Protein AF-A0A6I4UU91-F1 (afdb_monomer_lite)

pLDDT: mean 90.1, std 7.2, range [48.19, 97.44]

Foldseek 3Di:
DVVCCVVVQQWWQDWDFDPPVHTAIETETQPPFVVVVVVPDPDPSYHTDHAFGGNNRVVVVCVVVVVVVVVDQFWQDWDADRHLRAIETETFAAPVVSVVVCVVVVPDDDPSYDYHYDDDQDPQAPDPVCCVQAQAQAEDNTADHDAAQDKDKFAWAQDSRFIFTDDPDPPDGGAGEYEYRQWHWYADPVGFIWIDGPPNLLIDTHGAMKMAGDQDDDDCPGPSNVSNCVRPHDGHYGYRYRIHHLQSVQQDDLVLLVVVCVVVVHDSVVSNCQQVVQLVVVVVVVDGHNRSNCVRRPPVD

Radius of gyration: 25.87 Å; chains: 1; bounding box: 57×54×70 Å

Structure (mmCIF, N/CA/C/O backbone):
data_AF-A0A6I4UU91-F1
#
_entry.id   AF-A0A6I4UU91-F1
#
loop_
_atom_site.group_PDB
_atom_site.id
_atom_site.type_symbol
_atom_site.label_atom_id
_atom_site.label_alt_id
_atom_site.label_comp_id
_atom_site.label_asym_id
_atom_site.label_entity_id
_atom_site.label_seq_id
_atom_site.pdbx_PDB_ins_code
_atom_site.Cartn_x
_atom_site.Cartn_y
_atom_site.Cartn_z
_atom_site.occupancy
_atom_site.B_iso_or_equiv
_atom_site.auth_seq_id
_atom_site.auth_comp_id
_atom_site.auth_asym_id
_atom_site.auth_atom_id
_atom_site.pdbx_PDB_model_num
ATOM 1 N N . MET A 1 1 ? 22.306 -14.766 -21.265 1.00 60.38 1 MET A N 1
ATOM 2 C CA . MET A 1 1 ? 22.096 -13.366 -20.822 1.00 60.38 1 MET A CA 1
ATOM 3 C C . MET A 1 1 ? 23.319 -12.733 -20.170 1.00 60.38 1 MET A C 1
ATOM 5 O O . MET A 1 1 ? 23.691 -11.653 -20.602 1.00 60.38 1 MET A O 1
ATOM 9 N N . GLN A 1 2 ? 23.980 -13.376 -19.196 1.00 70.31 2 GLN A N 1
ATOM 10 C CA . GLN A 1 2 ? 25.160 -12.793 -18.524 1.00 70.31 2 GLN A CA 1
ATOM 11 C C . GLN A 1 2 ? 26.289 -12.373 -19.488 1.00 70.31 2 GLN A C 1
ATOM 13 O O . GLN A 1 2 ? 26.948 -11.372 -19.245 1.00 70.31 2 GLN A O 1
ATOM 18 N N . VAL A 1 3 ? 26.466 -13.078 -20.613 1.00 84.50 3 VAL A N 1
ATOM 19 C CA . VAL A 1 3 ? 27.509 -12.764 -21.608 1.00 84.50 3 VAL A CA 1
ATOM 20 C C . VAL A 1 3 ? 27.279 -11.425 -22.321 1.00 84.50 3 VAL A C 1
ATOM 22 O O . VAL A 1 3 ? 28.223 -10.649 -22.417 1.00 84.50 3 VAL A O 1
ATOM 25 N N . LEU A 1 4 ? 26.056 -11.134 -22.789 1.00 86.94 4 LEU A N 1
ATOM 26 C CA . LEU A 1 4 ? 25.738 -9.851 -23.440 1.00 86.94 4 LEU A CA 1
ATOM 27 C C . LEU A 1 4 ? 25.871 -8.699 -22.444 1.00 86.94 4 LEU A C 1
ATOM 29 O O . LEU A 1 4 ? 26.562 -7.727 -22.712 1.00 86.94 4 LEU A O 1
ATOM 33 N N . ALA A 1 5 ? 25.298 -8.866 -21.252 1.00 82.12 5 ALA A N 1
ATOM 34 C CA . ALA A 1 5 ? 25.377 -7.863 -20.199 1.00 82.12 5 ALA A CA 1
ATOM 35 C C . ALA A 1 5 ? 26.811 -7.537 -19.753 1.00 82.12 5 ALA A C 1
ATOM 37 O O . ALA A 1 5 ? 27.073 -6.405 -19.367 1.00 82.12 5 ALA A O 1
ATOM 38 N N . ALA A 1 6 ? 27.720 -8.515 -19.776 1.00 86.19 6 ALA A N 1
ATOM 39 C CA . ALA A 1 6 ? 29.110 -8.307 -19.386 1.00 86.19 6 ALA A CA 1
ATOM 40 C C . ALA A 1 6 ? 29.976 -7.754 -20.528 1.00 86.19 6 ALA A C 1
ATOM 42 O O . ALA A 1 6 ? 30.848 -6.928 -20.283 1.00 86.19 6 ALA A O 1
ATOM 43 N N . ARG A 1 7 ? 29.777 -8.226 -21.766 1.00 92.62 7 ARG A N 1
ATOM 44 C CA . ARG A 1 7 ? 30.637 -7.868 -22.910 1.00 92.62 7 ARG A CA 1
ATOM 45 C C . ARG A 1 7 ? 30.191 -6.614 -23.651 1.00 92.62 7 ARG A C 1
ATOM 47 O O . ARG A 1 7 ? 31.016 -5.985 -24.295 1.00 92.62 7 ARG A O 1
ATOM 54 N N . GLU A 1 8 ? 28.918 -6.261 -23.542 1.00 94.31 8 GLU A N 1
ATOM 55 C CA . GLU A 1 8 ? 28.306 -5.121 -24.220 1.00 94.31 8 GLU A CA 1
ATOM 56 C C . GLU A 1 8 ? 27.681 -4.164 -23.194 1.00 94.31 8 GLU A C 1
ATOM 58 O O . GLU A 1 8 ? 26.645 -3.591 -23.469 1.00 94.31 8 GLU A O 1
ATOM 63 N N . ALA A 1 9 ? 28.231 -4.002 -21.984 1.00 88.81 9 ALA A N 1
ATOM 64 C CA . ALA A 1 9 ? 27.564 -3.259 -20.897 1.00 88.81 9 ALA A CA 1
ATOM 65 C C . ALA A 1 9 ? 27.115 -1.827 -21.275 1.00 88.81 9 ALA A C 1
ATOM 67 O O . ALA A 1 9 ? 26.058 -1.374 -20.836 1.00 88.81 9 ALA A O 1
ATOM 68 N N . GLU A 1 10 ? 27.891 -1.157 -22.131 1.00 94.12 10 GLU A N 1
ATOM 69 C CA . GLU A 1 10 ? 27.626 0.197 -22.639 1.00 94.12 10 GLU A CA 1
ATOM 70 C C . GLU A 1 10 ? 26.637 0.239 -23.816 1.00 94.12 10 GLU A C 1
ATOM 72 O O . GLU A 1 10 ? 26.154 1.310 -24.176 1.00 94.12 10 GLU A O 1
ATOM 77 N N . ASN A 1 11 ? 26.329 -0.910 -24.425 1.00 95.44 11 ASN A N 1
ATOM 78 C CA . ASN A 1 11 ? 25.491 -0.996 -25.622 1.00 95.44 11 ASN A CA 1
ATOM 79 C C . ASN A 1 11 ? 24.249 -1.880 -25.431 1.00 95.44 11 ASN A C 1
ATOM 81 O O . ASN A 1 11 ? 23.202 -1.601 -25.987 1.00 95.44 11 ASN A O 1
ATOM 85 N N . PHE A 1 12 ? 24.317 -2.940 -24.636 1.00 95.56 12 PHE A N 1
ATOM 86 C CA . PHE A 1 12 ? 23.203 -3.826 -24.327 1.00 95.56 12 PHE A CA 1
ATOM 87 C C . PHE A 1 12 ? 22.213 -3.140 -23.385 1.00 95.56 12 PHE A C 1
ATOM 89 O O . PHE A 1 12 ? 22.595 -2.625 -22.333 1.00 95.56 12 PHE A O 1
ATOM 96 N N . VAL A 1 13 ? 20.935 -3.182 -23.754 1.00 95.19 13 VAL A N 1
ATOM 97 C CA . VAL A 1 13 ? 19.837 -2.517 -23.043 1.00 95.19 13 VAL A CA 1
ATOM 98 C C . VAL A 1 13 ? 19.018 -3.540 -22.263 1.00 95.19 13 VAL A C 1
ATOM 100 O O . VAL A 1 13 ? 18.986 -3.507 -21.033 1.00 95.19 13 VAL A O 1
ATOM 103 N N . GLU A 1 14 ? 18.387 -4.483 -22.965 1.00 93.69 14 GLU A N 1
ATOM 104 C CA . GLU A 1 14 ? 17.532 -5.512 -22.370 1.00 93.69 14 GLU A CA 1
ATOM 105 C C . GLU A 1 14 ? 17.327 -6.688 -23.340 1.00 93.69 14 GLU A C 1
ATOM 107 O O . GLU A 1 14 ? 17.516 -6.571 -24.551 1.00 93.69 14 GLU A O 1
ATOM 112 N N . LEU A 1 15 ? 16.911 -7.837 -22.805 1.00 93.50 15 LEU A N 1
ATOM 113 C CA . LEU A 1 15 ? 16.314 -8.921 -23.577 1.00 93.50 15 LEU A CA 1
ATOM 114 C C . LEU A 1 15 ? 14.897 -9.168 -23.059 1.00 93.50 15 LEU A C 1
ATOM 116 O O . LEU A 1 15 ? 14.727 -9.457 -21.874 1.00 93.50 15 LEU A O 1
ATOM 120 N N . ARG A 1 16 ? 13.901 -9.114 -23.946 1.00 91.38 16 ARG A N 1
ATOM 121 C CA . ARG A 1 16 ? 12.493 -9.390 -23.627 1.00 91.38 16 ARG A CA 1
ATOM 122 C C . ARG A 1 16 ? 12.008 -10.609 -24.394 1.00 91.38 16 ARG A C 1
ATOM 124 O O . ARG A 1 16 ? 12.316 -10.769 -25.570 1.00 91.38 16 ARG A O 1
ATOM 131 N N . ILE A 1 17 ? 11.246 -11.473 -23.731 1.00 93.12 17 ILE A N 1
ATOM 132 C CA . ILE A 1 17 ? 10.550 -12.572 -24.404 1.00 93.12 17 ILE A CA 1
ATOM 133 C C . ILE A 1 17 ? 9.172 -12.056 -24.804 1.00 93.12 17 ILE A C 1
ATOM 135 O O . ILE A 1 17 ? 8.379 -11.680 -23.943 1.00 93.12 17 ILE A O 1
ATOM 139 N N . VAL A 1 18 ? 8.902 -12.053 -26.103 1.00 91.81 18 VAL A N 1
ATOM 140 C CA . VAL A 1 18 ? 7.623 -11.644 -26.687 1.00 91.81 18 VAL A CA 1
ATOM 141 C C . VAL A 1 18 ? 6.920 -12.851 -27.290 1.00 91.81 18 VAL A C 1
ATOM 143 O O . VAL A 1 18 ? 7.553 -13.852 -27.636 1.00 91.81 18 VAL A O 1
ATOM 146 N N . ARG A 1 19 ? 5.594 -12.780 -27.399 1.00 89.12 19 ARG A N 1
ATOM 147 C CA . ARG A 1 19 ? 4.774 -13.891 -27.885 1.00 89.12 19 ARG A CA 1
ATOM 148 C C . ARG A 1 19 ? 3.726 -13.422 -28.883 1.00 89.12 19 ARG A C 1
ATOM 150 O O . ARG A 1 19 ? 2.555 -13.545 -28.567 1.00 89.12 19 ARG A O 1
ATOM 157 N N . GLU A 1 20 ? 4.122 -12.940 -30.065 1.00 76.56 20 GLU A N 1
ATOM 158 C CA . GLU A 1 20 ? 3.184 -12.695 -31.179 1.00 76.56 20 GLU A CA 1
ATOM 159 C C . GLU A 1 20 ? 3.871 -12.784 -32.564 1.00 76.56 20 GLU A C 1
ATOM 161 O O . GLU A 1 20 ? 4.895 -12.127 -32.778 1.00 76.56 20 GLU A O 1
ATOM 166 N N . PRO A 1 21 ? 3.356 -13.572 -33.539 1.00 76.44 21 PRO A N 1
ATOM 167 C CA . PRO A 1 21 ? 2.476 -14.748 -33.405 1.00 76.44 21 PRO A CA 1
ATOM 168 C C . PRO A 1 21 ? 3.190 -15.989 -32.820 1.00 76.44 21 PRO A C 1
ATOM 170 O O . PRO A 1 21 ? 2.541 -16.963 -32.448 1.00 76.44 21 PRO A O 1
ATOM 173 N N . GLU A 1 22 ? 4.518 -15.954 -32.700 1.00 87.06 22 GLU A N 1
ATOM 174 C CA . GLU A 1 22 ? 5.359 -17.009 -32.121 1.00 87.06 22 GLU A CA 1
ATOM 175 C C . GLU A 1 22 ? 6.209 -16.446 -30.972 1.00 87.06 22 GLU A C 1
ATOM 177 O O . GLU A 1 22 ? 6.357 -15.230 -30.834 1.00 87.06 22 GLU A O 1
ATOM 182 N N . VAL A 1 23 ? 6.769 -17.326 -30.134 1.00 92.56 23 VAL A N 1
ATOM 183 C CA . VAL A 1 23 ? 7.693 -16.914 -29.066 1.00 92.56 23 VAL A CA 1
ATOM 184 C C . VAL A 1 23 ? 9.017 -16.478 -29.688 1.00 92.56 23 VAL A C 1
ATOM 186 O O . VAL A 1 23 ? 9.665 -17.267 -30.370 1.00 92.56 23 VAL A O 1
ATOM 189 N N . ALA A 1 24 ? 9.441 -15.249 -29.411 1.00 93.06 24 ALA A N 1
ATOM 190 C CA . ALA A 1 24 ? 10.728 -14.709 -29.832 1.00 93.06 24 ALA A CA 1
ATOM 191 C C . ALA A 1 24 ? 11.393 -13.931 -28.689 1.00 93.06 24 ALA A C 1
ATOM 193 O O . ALA A 1 24 ? 10.743 -13.536 -27.722 1.00 93.06 24 ALA A O 1
ATOM 194 N N . ALA A 1 25 ? 12.700 -13.719 -28.800 1.00 94.56 25 ALA A N 1
ATOM 195 C CA . ALA A 1 25 ? 13.466 -12.846 -27.929 1.00 94.56 25 ALA A CA 1
ATOM 196 C C . ALA A 1 25 ? 13.807 -11.557 -28.681 1.00 94.56 25 ALA A C 1
ATOM 198 O O . ALA A 1 25 ? 14.531 -11.588 -29.673 1.00 94.56 25 ALA A O 1
ATOM 199 N N . GLU A 1 26 ? 13.323 -10.423 -28.198 1.00 94.69 26 GLU A N 1
ATOM 200 C CA . GLU A 1 26 ? 13.781 -9.111 -28.645 1.00 94.69 26 GLU A CA 1
ATOM 201 C C . GLU A 1 26 ? 15.026 -8.736 -27.848 1.00 94.69 26 GLU A C 1
ATOM 203 O O . GLU A 1 26 ? 15.012 -8.754 -26.615 1.00 94.69 26 GLU A O 1
ATOM 208 N N . VAL A 1 27 ? 16.117 -8.429 -28.544 1.00 95.75 27 VAL A N 1
ATOM 209 C CA . VAL A 1 27 ? 17.400 -8.062 -27.943 1.00 95.75 27 VAL A CA 1
ATOM 210 C C . VAL A 1 27 ? 17.700 -6.619 -28.306 1.00 95.75 27 VAL A C 1
ATOM 212 O O . VAL A 1 27 ? 17.962 -6.307 -29.468 1.00 95.75 27 VAL A O 1
ATOM 215 N N . TRP A 1 28 ? 17.648 -5.748 -27.305 1.00 96.50 28 TRP A N 1
ATOM 216 C CA . TRP A 1 28 ? 17.807 -4.313 -27.474 1.00 96.50 28 TRP A CA 1
ATOM 217 C C . TRP A 1 28 ? 19.261 -3.898 -27.265 1.00 96.50 28 TRP A C 1
ATOM 219 O O . TRP A 1 28 ? 19.895 -4.264 -26.267 1.00 96.50 28 TRP A O 1
ATOM 229 N N . PHE A 1 29 ? 19.764 -3.107 -28.205 1.00 96.81 29 PHE A N 1
ATOM 230 C CA . PHE A 1 29 ? 21.053 -2.439 -28.125 1.00 96.81 29 PHE A CA 1
ATOM 231 C C . PHE A 1 29 ? 20.869 -0.944 -28.358 1.00 96.81 29 PHE A C 1
ATOM 233 O O . PHE A 1 29 ? 19.986 -0.526 -29.097 1.00 96.81 29 PHE A O 1
ATOM 240 N N . LYS A 1 30 ? 21.723 -0.126 -27.758 1.00 95.69 30 LYS A N 1
ATOM 241 C CA . LYS A 1 30 ? 21.700 1.323 -27.924 1.00 95.69 30 LYS A CA 1
ATOM 242 C C . LYS A 1 30 ? 22.064 1.715 -29.359 1.00 95.69 30 LYS A C 1
ATOM 244 O O . LYS A 1 30 ? 21.456 2.622 -29.919 1.00 95.69 30 LYS A O 1
ATOM 249 N N . HIS A 1 31 ? 23.026 1.000 -29.942 1.00 95.81 31 HIS A N 1
ATOM 250 C CA . HIS A 1 31 ? 23.580 1.218 -31.274 1.00 95.81 31 HIS A CA 1
ATOM 251 C C . HIS A 1 31 ? 23.929 -0.112 -31.963 1.00 95.81 31 HIS A C 1
ATOM 253 O O . HIS A 1 31 ? 24.266 -1.104 -31.307 1.00 95.81 31 HIS A O 1
ATOM 259 N N . ASP A 1 32 ? 23.909 -0.116 -33.296 1.00 96.56 32 ASP A N 1
ATOM 260 C CA . ASP A 1 32 ? 24.368 -1.204 -34.166 1.00 96.56 32 ASP A CA 1
ATOM 261 C C . ASP A 1 32 ? 23.763 -2.571 -33.806 1.00 96.56 32 ASP A C 1
ATOM 263 O O . ASP A 1 32 ? 24.455 -3.597 -33.768 1.00 96.56 32 ASP A O 1
ATOM 267 N N . ALA A 1 33 ? 22.459 -2.603 -33.514 1.00 96.75 33 ALA A N 1
ATOM 268 C CA . ALA A 1 33 ? 21.805 -3.770 -32.917 1.00 96.75 33 ALA A CA 1
ATOM 269 C C . ALA A 1 33 ? 21.967 -5.053 -33.751 1.00 96.75 33 ALA A C 1
ATOM 271 O O . ALA A 1 33 ? 22.291 -6.119 -33.222 1.00 96.75 33 ALA A O 1
ATOM 272 N N . VAL A 1 34 ? 21.792 -4.945 -35.072 1.00 97.19 34 VAL A N 1
ATOM 273 C CA . VAL A 1 34 ? 21.914 -6.072 -36.012 1.00 97.19 34 VAL A CA 1
ATOM 274 C C . VAL A 1 34 ? 23.337 -6.628 -36.023 1.00 97.19 34 VAL A C 1
ATOM 276 O O . VAL A 1 34 ? 23.536 -7.833 -35.861 1.00 97.19 34 VAL A O 1
ATOM 279 N N . ALA A 1 35 ? 24.331 -5.751 -36.192 1.00 97.06 35 ALA A N 1
ATOM 280 C CA . ALA A 1 35 ? 25.733 -6.147 -36.275 1.00 97.06 35 ALA A CA 1
ATOM 281 C C . ALA A 1 35 ? 26.226 -6.729 -34.945 1.00 97.06 35 ALA A C 1
ATOM 283 O O . ALA A 1 35 ? 26.933 -7.737 -34.930 1.00 97.06 35 ALA A O 1
ATOM 284 N N . THR A 1 36 ? 25.807 -6.131 -33.829 1.00 96.19 36 THR A N 1
ATOM 285 C CA . THR A 1 36 ? 26.163 -6.584 -32.485 1.00 96.19 36 THR A CA 1
ATOM 286 C C . THR A 1 36 ? 25.590 -7.967 -32.210 1.00 96.19 36 THR A C 1
ATOM 288 O O . THR A 1 36 ? 26.339 -8.863 -31.820 1.00 96.19 36 THR A O 1
ATOM 291 N N . LEU A 1 37 ? 24.295 -8.182 -32.470 1.00 96.12 37 LEU A N 1
ATOM 292 C CA . LEU A 1 37 ? 23.639 -9.469 -32.230 1.00 96.12 37 LEU A CA 1
ATOM 293 C C . LEU A 1 37 ? 24.240 -10.599 -33.077 1.00 96.12 37 LEU A C 1
ATOM 295 O O . LEU A 1 37 ? 24.443 -11.702 -32.561 1.00 96.12 37 LEU A O 1
ATOM 299 N N . ALA A 1 38 ? 24.595 -10.314 -34.334 1.00 96.31 38 ALA A N 1
ATOM 300 C CA . ALA A 1 38 ? 25.187 -11.285 -35.255 1.00 96.31 38 ALA A CA 1
ATOM 301 C C . ALA A 1 38 ? 26.517 -11.883 -34.751 1.00 96.31 38 ALA A C 1
ATOM 303 O O . ALA A 1 38 ? 26.874 -12.995 -35.136 1.00 96.31 38 ALA A O 1
ATOM 304 N N . ARG A 1 39 ? 27.234 -11.196 -33.844 1.00 95.94 39 ARG A N 1
ATOM 305 C CA . ARG A 1 39 ? 28.445 -11.732 -33.188 1.00 95.94 39 ARG A CA 1
ATOM 306 C C . ARG A 1 39 ? 28.152 -12.871 -32.210 1.00 95.94 39 ARG A C 1
ATOM 308 O O . ARG A 1 39 ? 29.056 -13.633 -31.875 1.00 95.94 39 ARG A O 1
ATOM 315 N N . TYR A 1 40 ? 26.916 -12.965 -31.723 1.00 95.12 40 TYR A N 1
ATOM 316 C CA . TYR A 1 40 ? 26.520 -13.889 -30.659 1.00 95.12 40 TYR A CA 1
ATOM 317 C C . TYR A 1 40 ? 25.579 -14.990 -31.133 1.00 95.12 40 TYR A C 1
ATOM 319 O O . TYR A 1 40 ? 25.575 -16.074 -30.553 1.00 95.12 40 TYR A O 1
ATOM 327 N N . THR A 1 41 ? 24.756 -14.722 -32.146 1.00 94.56 41 THR A N 1
ATOM 328 C CA . THR A 1 41 ? 23.784 -15.689 -32.656 1.00 94.56 41 THR A CA 1
ATOM 329 C C . THR A 1 41 ? 23.355 -15.350 -34.080 1.00 94.56 41 THR A C 1
ATOM 331 O O . THR A 1 41 ? 23.271 -14.186 -34.458 1.00 94.56 41 THR A O 1
ATOM 334 N N . SER A 1 42 ? 23.038 -16.385 -34.854 1.00 94.12 42 SER A N 1
ATOM 335 C CA . SER A 1 42 ? 22.364 -16.294 -36.155 1.00 94.12 42 SER A CA 1
ATOM 336 C C . SER A 1 42 ? 20.926 -16.834 -36.108 1.00 94.12 42 SER A C 1
ATOM 338 O O . SER A 1 42 ? 20.278 -16.966 -37.144 1.00 94.12 42 SER A O 1
ATOM 340 N N . ASN A 1 43 ? 20.420 -17.182 -34.917 1.00 94.31 43 ASN A N 1
ATOM 341 C CA . ASN A 1 43 ? 19.090 -17.763 -34.749 1.00 94.31 43 ASN A CA 1
ATOM 342 C C . ASN A 1 43 ? 17.996 -16.684 -34.919 1.00 94.31 43 ASN A C 1
ATOM 344 O O . ASN A 1 43 ? 17.979 -15.735 -34.133 1.00 94.31 43 ASN A O 1
ATOM 348 N N . PRO A 1 44 ? 17.048 -16.849 -35.865 1.00 91.44 44 PRO A N 1
ATOM 349 C CA . PRO A 1 44 ? 16.013 -15.852 -36.163 1.00 91.44 44 PRO A CA 1
ATOM 350 C C . PRO A 1 44 ? 14.996 -15.627 -35.031 1.00 91.44 44 PRO A C 1
ATOM 352 O O . PRO A 1 44 ? 14.233 -14.662 -35.077 1.00 91.44 44 PRO A O 1
ATOM 355 N N . LEU A 1 45 ? 14.978 -16.483 -34.002 1.00 93.56 45 LEU A N 1
ATOM 356 C CA . LEU A 1 45 ? 14.198 -16.243 -32.785 1.00 93.56 45 LEU A CA 1
ATOM 357 C C . LEU A 1 45 ? 14.733 -15.062 -31.966 1.00 93.56 45 LEU A C 1
ATOM 359 O O . LEU A 1 45 ? 13.999 -14.547 -31.130 1.00 93.56 45 LEU A O 1
ATOM 363 N N . PHE A 1 46 ? 15.978 -14.633 -32.191 1.00 94.94 46 PHE A N 1
ATOM 364 C CA . PHE A 1 46 ? 16.554 -13.444 -31.569 1.00 94.94 46 PHE A CA 1
ATOM 365 C C . PHE A 1 46 ? 16.484 -12.280 -32.553 1.00 94.94 46 PHE A C 1
ATOM 367 O O . PHE A 1 46 ? 17.142 -12.287 -33.592 1.00 94.94 46 PHE A O 1
ATOM 374 N N . ARG A 1 47 ? 15.672 -11.281 -32.221 1.00 95.25 47 ARG A N 1
ATOM 375 C CA . ARG A 1 47 ? 15.385 -10.130 -33.074 1.00 95.25 47 ARG A CA 1
ATOM 376 C C . ARG A 1 47 ? 16.114 -8.907 -32.518 1.00 95.25 47 ARG A C 1
ATOM 378 O O . ARG A 1 47 ? 15.900 -8.582 -31.351 1.00 95.25 47 ARG A O 1
ATOM 385 N N . PRO A 1 48 ? 16.997 -8.259 -33.292 1.00 96.56 48 PRO A N 1
ATOM 386 C CA . PRO A 1 48 ? 17.707 -7.076 -32.829 1.00 96.56 48 PRO A CA 1
ATOM 387 C C . PRO A 1 48 ? 16.785 -5.853 -32.859 1.00 96.56 48 PRO A C 1
ATOM 389 O O . PRO A 1 48 ? 16.084 -5.630 -33.844 1.00 96.56 48 PRO A O 1
ATOM 392 N N . HIS A 1 49 ? 16.837 -5.044 -31.807 1.00 96.12 49 HIS A N 1
ATOM 393 C CA . HIS A 1 49 ? 16.178 -3.743 -31.726 1.00 96.12 49 HIS A CA 1
ATOM 394 C C . HIS A 1 49 ? 17.185 -2.677 -31.312 1.00 96.12 49 HIS A C 1
ATOM 396 O O . HIS A 1 49 ? 18.101 -2.957 -30.537 1.00 96.12 49 HIS A O 1
ATOM 402 N N . GLU A 1 50 ? 17.015 -1.467 -31.838 1.00 95.69 50 GLU A N 1
ATOM 403 C CA . GLU A 1 50 ? 17.904 -0.343 -31.562 1.00 95.69 50 GLU A CA 1
ATOM 404 C C . GLU A 1 50 ? 17.191 0.758 -30.773 1.00 95.69 50 GLU A C 1
ATOM 406 O O . GLU A 1 50 ? 16.037 1.086 -31.057 1.00 95.69 50 GLU A O 1
ATOM 411 N N . GLY A 1 51 ? 17.892 1.329 -29.796 1.00 93.62 51 GLY A N 1
ATOM 412 C CA . GLY A 1 51 ? 17.425 2.423 -28.952 1.00 93.62 51 GLY A CA 1
ATOM 413 C C . GLY A 1 51 ? 17.457 2.082 -27.466 1.00 93.62 51 GLY A C 1
ATOM 414 O O . GLY A 1 51 ? 17.866 0.994 -27.064 1.00 93.62 51 GLY A O 1
ATOM 415 N N . GLY A 1 52 ? 17.009 3.029 -26.646 1.00 92.81 52 GLY A N 1
ATOM 416 C CA . GLY A 1 52 ? 16.982 2.894 -25.194 1.00 92.81 52 GLY A CA 1
ATOM 417 C C . GLY A 1 52 ? 18.279 3.268 -24.493 1.00 92.81 52 GLY A C 1
ATOM 418 O O . GLY A 1 52 ? 19.145 3.950 -25.041 1.00 92.81 52 GLY A O 1
ATOM 419 N N . VAL A 1 53 ? 18.356 2.867 -23.230 1.00 92.81 53 VAL A N 1
ATOM 420 C CA . VAL A 1 53 ? 19.400 3.253 -22.282 1.00 92.81 53 VAL A CA 1
ATOM 421 C C . VAL A 1 53 ? 20.185 2.014 -21.888 1.00 92.81 53 VAL A C 1
ATOM 423 O O . VAL A 1 53 ? 19.606 1.011 -21.454 1.00 92.81 53 VAL A O 1
ATOM 426 N N . SER A 1 54 ? 21.506 2.066 -22.051 1.00 92.56 54 SER A N 1
ATOM 427 C CA . SER A 1 54 ? 22.358 0.903 -21.816 1.00 92.56 54 SER A CA 1
ATOM 428 C C . SER A 1 54 ? 22.288 0.439 -20.364 1.00 92.56 54 SER A C 1
ATOM 430 O O . SER A 1 54 ? 21.905 1.181 -19.456 1.00 92.56 54 SER A O 1
ATOM 432 N N . ARG A 1 55 ? 22.688 -0.806 -20.108 1.00 88.38 55 ARG A N 1
ATOM 433 C CA . ARG A 1 55 ? 22.732 -1.342 -18.746 1.00 88.38 55 ARG A CA 1
ATOM 434 C C . ARG A 1 55 ? 23.637 -0.510 -17.829 1.00 88.38 55 ARG A C 1
ATOM 436 O O . ARG A 1 55 ? 23.288 -0.321 -16.666 1.00 88.38 55 ARG A O 1
ATOM 443 N N . ALA A 1 56 ? 24.767 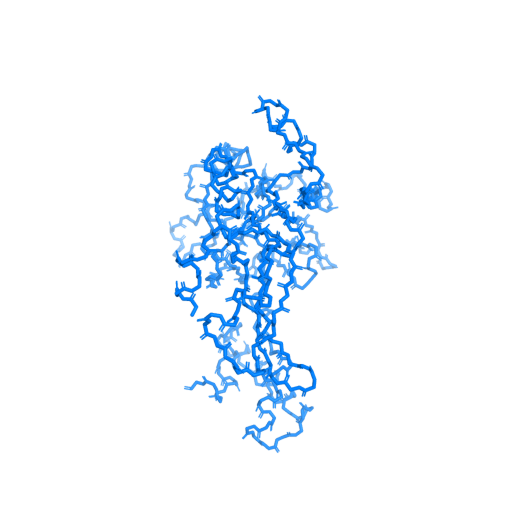-0.017 -18.336 1.00 88.88 56 ALA A N 1
ATOM 444 C CA . ALA A 1 56 ? 25.668 0.851 -17.579 1.00 88.88 56 ALA A CA 1
ATOM 445 C C . ALA A 1 56 ? 25.003 2.187 -17.203 1.00 88.88 56 ALA A C 1
ATOM 447 O O . ALA A 1 56 ? 25.060 2.610 -16.048 1.00 88.88 56 ALA A O 1
ATOM 448 N N . GLU A 1 57 ? 24.292 2.812 -18.143 1.00 90.44 57 GLU A N 1
ATOM 449 C CA . GLU A 1 57 ? 23.543 4.047 -17.893 1.00 90.44 57 GLU A CA 1
ATOM 450 C C . GLU A 1 57 ? 22.390 3.828 -16.901 1.00 90.44 57 GLU A C 1
ATOM 452 O O . GLU A 1 57 ? 22.188 4.635 -15.992 1.00 90.44 57 GLU A O 1
ATOM 457 N N . GLN A 1 58 ? 21.668 2.707 -17.013 1.00 89.94 58 GLN A N 1
ATOM 458 C CA . GLN A 1 58 ? 20.637 2.330 -16.044 1.00 89.94 58 GLN A CA 1
ATOM 459 C C . GLN A 1 58 ? 21.216 2.171 -14.634 1.00 89.94 58 GLN A C 1
ATOM 461 O O . GLN A 1 58 ? 20.612 2.642 -13.675 1.00 89.94 58 GLN A O 1
ATOM 466 N N . GLU A 1 59 ? 22.372 1.520 -14.489 1.00 89.06 59 GLU A N 1
ATOM 467 C CA . GLU A 1 59 ? 23.028 1.335 -13.190 1.00 89.06 59 GLU A CA 1
ATOM 468 C C . GLU A 1 59 ? 23.485 2.667 -12.585 1.00 89.06 59 GLU A C 1
ATOM 470 O O . GLU A 1 59 ? 23.307 2.903 -11.388 1.00 89.06 59 GLU A O 1
ATOM 475 N N . HIS A 1 60 ? 24.004 3.574 -13.417 1.00 88.62 60 HIS A N 1
ATOM 476 C CA . HIS A 1 60 ? 24.350 4.926 -12.991 1.00 88.62 60 HIS A CA 1
ATOM 477 C C . HIS A 1 60 ? 23.122 5.684 -12.465 1.00 88.62 60 HIS A C 1
ATOM 479 O O . HIS A 1 60 ? 23.165 6.247 -11.368 1.00 88.62 60 HIS A O 1
ATOM 485 N N . LEU A 1 61 ? 22.001 5.641 -13.196 1.00 86.75 61 LEU A N 1
ATOM 486 C CA . LEU A 1 61 ? 20.740 6.254 -12.770 1.00 86.75 61 LEU A CA 1
ATOM 487 C C . LEU A 1 61 ? 20.203 5.621 -11.480 1.00 86.75 61 LEU A C 1
ATOM 489 O O . LEU A 1 61 ? 19.800 6.347 -10.569 1.00 86.75 61 LEU A O 1
ATOM 493 N N . ARG A 1 62 ? 20.233 4.286 -11.363 1.00 86.69 62 ARG A N 1
ATOM 494 C CA . ARG A 1 62 ? 19.834 3.588 -10.130 1.00 86.69 62 ARG A CA 1
ATOM 495 C C . ARG A 1 62 ? 20.690 4.024 -8.957 1.00 86.69 62 ARG A C 1
ATOM 497 O O . ARG A 1 62 ? 20.129 4.365 -7.928 1.00 86.69 62 ARG A O 1
ATOM 504 N N . SER A 1 63 ? 22.009 4.073 -9.116 1.00 87.12 63 SER A N 1
ATOM 505 C CA . SER A 1 63 ? 22.936 4.475 -8.053 1.00 87.12 63 SER A CA 1
ATOM 506 C C . SER A 1 63 ? 22.705 5.920 -7.606 1.00 87.12 63 SER A C 1
ATOM 508 O O . SER A 1 63 ? 22.638 6.199 -6.409 1.00 87.12 63 SER A O 1
ATOM 510 N N . LEU A 1 64 ? 22.513 6.836 -8.563 1.00 86.12 64 LEU A N 1
ATOM 511 C CA . LEU A 1 64 ? 22.221 8.242 -8.285 1.00 86.12 64 LEU A CA 1
ATOM 512 C C . LEU A 1 64 ? 20.950 8.405 -7.441 1.00 86.12 64 LEU A C 1
ATOM 514 O O . LEU A 1 64 ? 20.932 9.191 -6.493 1.00 86.12 64 LEU A O 1
ATOM 518 N N . TRP A 1 65 ? 19.886 7.680 -7.789 1.00 85.81 65 TRP A N 1
ATOM 519 C CA . TRP A 1 65 ? 18.601 7.788 -7.100 1.00 85.81 65 TRP A CA 1
ATOM 520 C C . TRP A 1 65 ? 18.509 6.923 -5.846 1.00 85.81 65 TRP A C 1
ATOM 522 O O . TRP A 1 65 ? 17.880 7.354 -4.887 1.00 85.81 65 TRP A O 1
ATOM 532 N N . ALA A 1 66 ? 19.192 5.782 -5.784 1.00 79.75 66 ALA A N 1
ATOM 533 C CA . ALA A 1 66 ? 19.318 4.972 -4.574 1.00 79.75 66 ALA A CA 1
ATOM 534 C C . ALA A 1 66 ? 19.975 5.760 -3.440 1.00 79.75 66 ALA A C 1
ATOM 536 O O . ALA A 1 66 ? 19.427 5.802 -2.345 1.00 79.75 66 ALA A O 1
ATOM 537 N N . GLY A 1 67 ? 21.035 6.525 -3.725 1.00 77.94 67 GLY A N 1
ATOM 538 C CA . GLY A 1 67 ? 21.615 7.431 -2.728 1.00 77.94 67 GLY A CA 1
ATOM 539 C C . GLY A 1 67 ? 20.631 8.497 -2.217 1.00 77.94 67 GLY A C 1
ATOM 540 O O . GLY A 1 67 ? 20.742 8.955 -1.082 1.00 77.94 67 GLY A O 1
ATOM 541 N N . ARG A 1 68 ? 19.629 8.877 -3.025 1.00 82.19 68 ARG A N 1
ATOM 542 C CA . ARG A 1 68 ? 18.547 9.791 -2.613 1.00 82.19 68 ARG A CA 1
ATOM 543 C C . ARG A 1 68 ? 17.458 9.079 -1.797 1.00 82.19 68 ARG A C 1
ATOM 545 O O . ARG A 1 68 ? 16.828 9.745 -0.976 1.00 82.19 68 ARG A O 1
ATOM 552 N N . MET A 1 69 ? 17.263 7.772 -2.004 1.00 73.50 69 MET A N 1
ATOM 553 C CA . MET A 1 69 ? 16.361 6.910 -1.223 1.00 73.50 69 MET A CA 1
ATOM 554 C C . MET A 1 69 ? 16.931 6.602 0.166 1.00 73.50 69 MET A C 1
ATOM 556 O O . MET A 1 69 ? 16.229 6.757 1.159 1.00 73.50 69 MET A O 1
ATOM 560 N N . ASP A 1 70 ? 18.217 6.258 0.259 1.00 63.47 70 ASP A N 1
ATOM 561 C CA . ASP A 1 70 ? 18.862 5.877 1.528 1.00 63.47 70 ASP A CA 1
ATOM 562 C C . ASP A 1 70 ? 18.902 7.029 2.554 1.00 63.47 70 ASP A C 1
ATOM 564 O O . ASP A 1 70 ? 19.013 6.807 3.758 1.00 63.47 70 ASP A O 1
ATOM 568 N N . GLY A 1 71 ? 18.789 8.278 2.084 1.00 57.50 71 GLY A N 1
ATOM 569 C CA . GLY A 1 71 ? 18.781 9.493 2.904 1.00 57.50 71 GLY A CA 1
ATOM 570 C C . GLY A 1 71 ? 17.394 9.995 3.333 1.00 57.50 71 GLY A C 1
ATOM 571 O O . GLY A 1 71 ? 17.287 11.123 3.834 1.00 57.50 71 GLY A O 1
ATOM 572 N N . GLY A 1 72 ? 16.310 9.252 3.093 1.00 60.53 72 GLY A N 1
ATOM 573 C CA . GLY A 1 72 ? 15.009 9.604 3.662 1.00 60.53 72 GLY A CA 1
ATOM 574 C C . GLY A 1 72 ? 13.817 8.809 3.143 1.00 60.53 72 GLY A C 1
ATOM 575 O O . GLY A 1 72 ? 13.775 8.379 1.997 1.00 60.53 72 GLY A O 1
ATOM 576 N N . ASP A 1 73 ? 12.782 8.739 3.976 1.00 72.56 73 ASP A N 1
ATOM 577 C CA . ASP A 1 73 ? 11.542 7.981 3.751 1.00 72.56 73 ASP A CA 1
ATOM 578 C C . ASP A 1 73 ? 10.585 8.636 2.732 1.00 72.56 73 ASP A C 1
ATOM 580 O O . ASP A 1 73 ? 9.369 8.624 2.904 1.00 72.56 73 ASP A O 1
ATOM 584 N N . VAL A 1 74 ? 11.127 9.302 1.713 1.00 83.88 74 VAL A N 1
ATOM 585 C CA . VAL A 1 74 ? 10.391 10.156 0.763 1.00 83.88 74 VAL A CA 1
ATOM 586 C C . VAL A 1 74 ? 10.134 9.433 -0.553 1.00 83.88 74 VAL A C 1
ATOM 588 O O . VAL A 1 74 ? 9.123 9.686 -1.208 1.00 83.88 74 VAL A O 1
ATOM 591 N N . ILE A 1 75 ? 11.037 8.537 -0.946 1.00 85.75 75 ILE A N 1
ATOM 592 C CA . ILE A 1 75 ? 10.941 7.726 -2.159 1.00 85.75 75 ILE A CA 1
ATOM 593 C C . ILE A 1 75 ? 10.770 6.274 -1.724 1.00 85.75 75 ILE A C 1
ATOM 595 O O . ILE A 1 75 ? 11.544 5.778 -0.912 1.00 85.75 75 ILE A O 1
ATOM 599 N N . ASN A 1 76 ? 9.759 5.596 -2.260 1.00 82.75 76 ASN A N 1
ATOM 600 C CA . ASN A 1 76 ? 9.428 4.218 -1.891 1.00 82.75 76 ASN A CA 1
ATOM 601 C C . ASN A 1 76 ? 9.396 3.246 -3.080 1.00 82.75 76 ASN A C 1
ATOM 603 O O . ASN A 1 76 ? 9.238 2.042 -2.881 1.00 82.75 76 ASN A O 1
ATOM 607 N N . MET A 1 77 ? 9.557 3.753 -4.304 1.00 86.56 77 MET A N 1
ATOM 608 C CA . MET A 1 77 ? 9.634 2.957 -5.522 1.00 86.56 77 MET A CA 1
ATOM 609 C C . MET A 1 77 ? 10.573 3.628 -6.524 1.00 86.56 77 MET A C 1
ATOM 611 O O . MET A 1 77 ? 10.523 4.843 -6.713 1.00 86.56 77 MET A O 1
ATOM 615 N N . LEU A 1 78 ? 11.384 2.814 -7.199 1.00 88.38 78 LEU A N 1
ATOM 616 C CA . LEU A 1 78 ? 12.219 3.222 -8.319 1.00 88.38 78 LEU A CA 1
ATOM 617 C C . LEU A 1 78 ? 12.121 2.178 -9.435 1.00 88.38 78 LEU A C 1
ATOM 619 O O . LEU A 1 78 ? 12.460 1.012 -9.224 1.00 88.38 78 LEU A O 1
ATOM 623 N N . ALA A 1 79 ? 11.716 2.596 -10.628 1.00 90.00 79 ALA A N 1
ATOM 624 C CA . ALA A 1 79 ? 11.729 1.761 -11.823 1.00 90.00 79 ALA A CA 1
ATOM 625 C C . ALA A 1 79 ? 12.304 2.537 -13.010 1.00 90.00 79 ALA A C 1
ATOM 627 O O . ALA A 1 79 ? 12.087 3.734 -13.142 1.00 90.00 79 ALA A O 1
ATOM 628 N N . ILE A 1 80 ? 13.048 1.852 -13.876 1.00 90.88 80 ILE A N 1
ATOM 629 C CA . ILE A 1 80 ? 13.542 2.409 -15.140 1.00 90.88 80 ILE A CA 1
ATOM 630 C C . ILE A 1 80 ? 12.887 1.617 -16.254 1.00 90.88 80 ILE A C 1
ATOM 632 O O . ILE A 1 80 ? 12.937 0.388 -16.204 1.00 90.88 80 ILE A O 1
ATOM 636 N N . ASP A 1 81 ? 12.329 2.301 -17.248 1.00 91.75 81 ASP A N 1
ATOM 637 C CA . ASP A 1 81 ? 12.029 1.700 -18.542 1.00 91.75 81 ASP A CA 1
ATOM 638 C C . ASP A 1 81 ? 13.293 1.734 -19.420 1.00 91.75 81 ASP A C 1
ATOM 640 O O . ASP A 1 81 ? 13.700 2.813 -19.862 1.00 91.75 81 ASP A O 1
ATOM 644 N N . PRO A 1 82 ? 13.932 0.581 -19.695 1.00 90.69 82 PRO A N 1
ATOM 645 C CA . PRO A 1 82 ? 15.164 0.520 -20.477 1.00 90.69 82 PRO A CA 1
ATOM 646 C C . PRO A 1 82 ? 15.018 1.036 -21.910 1.00 90.69 82 PRO A C 1
ATOM 648 O O . PRO A 1 82 ? 16.005 1.474 -22.491 1.00 90.69 82 PRO A O 1
ATOM 651 N N . ILE A 1 83 ? 13.811 0.992 -22.486 1.00 89.56 83 ILE A N 1
ATOM 652 C CA . ILE A 1 83 ? 13.579 1.369 -23.888 1.00 89.56 83 ILE A CA 1
ATOM 653 C C . ILE A 1 83 ? 13.421 2.880 -24.042 1.00 89.56 83 ILE A C 1
ATOM 655 O O . ILE A 1 83 ? 13.932 3.460 -24.995 1.00 89.56 83 ILE A O 1
ATOM 659 N N . THR A 1 84 ? 12.707 3.534 -23.128 1.00 87.94 84 THR A N 1
ATOM 660 C CA . THR A 1 84 ? 12.483 4.989 -23.200 1.00 87.94 84 THR A CA 1
ATOM 661 C C . THR A 1 84 ? 13.485 5.784 -22.369 1.00 87.94 84 THR A C 1
ATOM 663 O O . THR A 1 84 ? 13.632 6.987 -22.570 1.00 87.94 84 THR A O 1
ATOM 666 N N . GLY A 1 85 ? 14.167 5.135 -21.422 1.00 87.25 85 GLY A N 1
ATOM 667 C CA . GLY A 1 85 ? 15.000 5.803 -20.426 1.00 87.25 85 GLY A CA 1
ATOM 668 C C . GLY A 1 85 ? 14.206 6.536 -19.347 1.00 87.25 85 GLY A C 1
ATOM 669 O O . GLY A 1 85 ? 14.797 7.274 -18.558 1.00 87.25 85 GLY A O 1
ATOM 670 N N . MET A 1 86 ? 12.881 6.365 -19.308 1.00 90.94 86 MET A N 1
ATOM 671 C CA . MET A 1 86 ? 12.034 7.006 -18.311 1.00 90.94 86 MET A CA 1
ATOM 672 C C . MET A 1 86 ? 12.272 6.384 -16.935 1.00 90.94 86 MET A C 1
ATOM 674 O O . MET A 1 86 ? 12.212 5.164 -16.767 1.00 90.94 86 MET A O 1
ATOM 678 N N . LEU A 1 87 ? 12.513 7.242 -15.947 1.00 90.69 87 LEU A N 1
ATOM 679 C CA . LEU A 1 87 ? 12.634 6.867 -14.549 1.00 90.69 87 LEU A CA 1
ATOM 680 C C . LEU A 1 87 ? 11.314 7.146 -13.834 1.00 90.69 87 LEU A C 1
ATOM 682 O O . LEU A 1 87 ? 10.908 8.297 -13.682 1.00 90.69 87 LEU A O 1
ATOM 686 N N . GLU A 1 88 ? 10.657 6.092 -13.380 1.00 92.69 88 GLU A N 1
ATOM 687 C CA . GLU A 1 88 ? 9.466 6.167 -12.549 1.00 92.69 88 GLU A CA 1
ATOM 688 C C . GLU A 1 88 ? 9.864 6.156 -11.070 1.00 92.69 88 GLU A C 1
ATOM 690 O O . GLU A 1 88 ? 10.570 5.257 -10.605 1.00 92.69 88 GLU A O 1
ATOM 695 N N . ILE A 1 89 ? 9.426 7.180 -10.338 1.00 90.69 89 ILE A N 1
ATOM 696 C CA . ILE A 1 89 ? 9.715 7.366 -8.916 1.00 90.69 89 ILE A CA 1
ATOM 697 C C . ILE A 1 89 ? 8.391 7.446 -8.168 1.00 90.69 89 ILE A C 1
ATOM 699 O O . ILE A 1 89 ? 7.631 8.400 -8.341 1.00 90.69 89 ILE A O 1
ATOM 703 N N . GLY A 1 90 ? 8.139 6.462 -7.311 1.00 91.12 90 GLY A N 1
ATOM 704 C CA . GLY A 1 90 ? 7.051 6.514 -6.341 1.00 91.12 90 GLY A CA 1
ATOM 705 C C . GLY A 1 90 ? 7.487 7.267 -5.092 1.00 91.12 90 GLY A C 1
ATOM 706 O O . GLY A 1 90 ? 8.564 7.011 -4.544 1.00 91.12 90 GLY A O 1
ATOM 707 N N . SER A 1 91 ? 6.654 8.203 -4.646 1.00 91.69 91 SER A N 1
ATOM 708 C CA . SER A 1 91 ? 6.868 8.941 -3.409 1.00 91.69 91 SER A CA 1
ATOM 709 C C . SER A 1 91 ? 6.003 8.407 -2.269 1.00 91.69 91 SER A C 1
ATOM 711 O O . SER A 1 91 ? 4.850 8.017 -2.447 1.00 91.69 91 SER A O 1
ATOM 713 N N . ALA A 1 92 ? 6.567 8.438 -1.066 1.00 89.81 92 ALA A N 1
ATOM 714 C CA . ALA A 1 92 ? 5.864 8.190 0.182 1.00 89.81 92 ALA A CA 1
ATOM 715 C C . ALA A 1 92 ? 5.194 9.456 0.754 1.00 89.81 92 ALA A C 1
ATOM 717 O O . ALA A 1 92 ? 4.400 9.356 1.686 1.00 89.81 92 ALA A O 1
ATOM 718 N N . VAL A 1 93 ? 5.471 10.643 0.210 1.00 91.56 93 VAL A N 1
ATOM 719 C CA . VAL A 1 93 ? 4.894 11.920 0.662 1.00 91.56 93 VAL A CA 1
ATOM 720 C C . VAL A 1 93 ? 4.133 12.600 -0.468 1.00 91.56 93 VAL A C 1
ATOM 722 O O . VAL A 1 93 ? 4.279 12.248 -1.637 1.00 91.56 93 VAL A O 1
ATOM 725 N N . GLU A 1 94 ? 3.299 13.576 -0.124 1.00 93.19 94 GLU A N 1
ATOM 726 C CA . GLU A 1 94 ? 2.525 14.330 -1.111 1.00 93.19 94 GLU A CA 1
ATOM 727 C C . GLU A 1 94 ? 3.426 15.223 -1.979 1.00 93.19 94 GLU A C 1
ATOM 729 O O . GLU A 1 94 ? 4.528 15.611 -1.582 1.00 93.19 94 GLU A O 1
ATOM 734 N N . GLU A 1 95 ? 2.939 15.589 -3.166 1.00 93.94 95 GLU A N 1
ATOM 735 C CA . GLU A 1 95 ? 3.714 16.327 -4.171 1.00 93.94 95 GLU A CA 1
ATOM 736 C C . GLU A 1 95 ? 4.341 17.619 -3.631 1.00 93.94 95 GLU A C 1
ATOM 738 O O . GLU A 1 95 ? 5.509 17.903 -3.900 1.00 93.94 95 GLU A O 1
ATOM 743 N N . ALA A 1 96 ? 3.591 18.400 -2.849 1.00 93.12 96 ALA A N 1
ATOM 744 C CA . ALA A 1 96 ? 4.082 19.658 -2.293 1.00 93.12 96 ALA A CA 1
ATOM 745 C C . ALA A 1 96 ? 5.280 19.441 -1.352 1.00 93.12 96 ALA A C 1
ATOM 747 O O . ALA A 1 96 ? 6.271 20.170 -1.422 1.00 93.12 96 ALA A O 1
ATOM 748 N N . GLU A 1 97 ? 5.215 18.409 -0.509 1.00 91.88 97 GLU A N 1
ATOM 749 C CA . GLU A 1 97 ? 6.306 18.051 0.392 1.00 91.88 97 GLU A CA 1
ATOM 750 C C . GLU A 1 97 ? 7.506 17.504 -0.383 1.00 91.88 97 GLU A C 1
ATOM 752 O O . GLU A 1 97 ? 8.633 17.943 -0.149 1.00 91.88 97 GLU A O 1
ATOM 757 N N . PHE A 1 98 ? 7.270 16.625 -1.361 1.00 92.75 98 PHE A N 1
ATOM 758 C CA . PHE A 1 98 ? 8.329 16.105 -2.221 1.00 92.75 98 PHE A CA 1
ATOM 759 C C . PHE A 1 98 ? 9.075 17.234 -2.934 1.00 92.75 98 PHE A C 1
ATOM 761 O O . PHE A 1 98 ? 10.303 17.271 -2.918 1.00 92.75 98 PHE A O 1
ATOM 768 N N . ARG A 1 99 ? 8.350 18.184 -3.540 1.00 92.94 99 ARG A N 1
ATOM 769 C CA . ARG A 1 99 ? 8.952 19.312 -4.266 1.00 92.94 99 ARG A CA 1
ATOM 770 C C . ARG A 1 99 ? 9.727 20.244 -3.341 1.00 92.94 99 ARG A C 1
ATOM 772 O O . ARG A 1 99 ? 10.798 20.705 -3.730 1.00 92.94 99 ARG A O 1
ATOM 779 N N . ARG A 1 100 ? 9.234 20.482 -2.121 1.00 93.31 100 ARG A N 1
ATOM 780 C CA . ARG A 1 100 ? 9.968 21.233 -1.091 1.00 93.31 100 ARG A CA 1
ATOM 781 C C . ARG A 1 100 ? 11.294 20.545 -0.760 1.00 93.31 100 ARG A C 1
ATOM 783 O O . ARG A 1 100 ? 12.339 21.183 -0.825 1.00 93.31 100 ARG A O 1
ATOM 790 N N . ILE A 1 101 ? 11.261 19.242 -0.479 1.00 90.81 101 ILE A N 1
ATOM 791 C CA . ILE A 1 101 ? 12.456 18.448 -0.155 1.00 90.81 101 ILE A CA 1
ATOM 792 C C . ILE A 1 101 ? 13.426 18.405 -1.341 1.00 90.81 101 ILE A C 1
ATOM 794 O O . ILE A 1 101 ? 14.631 18.563 -1.156 1.00 90.81 101 ILE A O 1
ATOM 798 N N . ALA A 1 102 ? 12.915 18.230 -2.560 1.00 91.38 102 ALA A N 1
ATOM 799 C CA . ALA A 1 102 ? 13.715 18.248 -3.777 1.00 91.38 102 ALA A CA 1
ATOM 800 C C . ALA A 1 102 ? 14.441 19.591 -3.950 1.00 91.38 102 ALA A C 1
ATOM 802 O O . ALA A 1 102 ? 15.635 19.598 -4.233 1.00 91.38 102 ALA A O 1
ATOM 803 N N . ALA A 1 103 ? 13.759 20.717 -3.718 1.00 92.44 103 ALA A N 1
ATOM 804 C CA . ALA A 1 103 ? 14.370 22.044 -3.775 1.00 92.44 103 ALA A CA 1
ATOM 805 C C . ALA A 1 103 ? 15.430 22.244 -2.678 1.00 92.44 103 ALA A C 1
ATOM 807 O O . ALA A 1 103 ? 16.536 22.691 -2.974 1.00 92.44 103 ALA A O 1
ATOM 808 N N . GLU A 1 104 ? 15.131 21.860 -1.432 1.00 91.62 104 GLU A N 1
ATOM 809 C CA . GLU A 1 104 ? 16.064 21.944 -0.296 1.00 91.62 104 GLU A CA 1
ATOM 810 C C . GLU A 1 104 ? 17.332 21.110 -0.513 1.00 91.62 104 GLU A C 1
ATOM 812 O O . GLU A 1 104 ? 18.424 21.515 -0.119 1.00 91.62 104 GLU A O 1
ATOM 817 N N . ARG A 1 105 ? 17.193 19.948 -1.159 1.00 89.31 105 ARG A N 1
ATOM 818 C CA . ARG A 1 105 ? 18.295 19.018 -1.440 1.00 89.31 105 ARG A CA 1
ATOM 819 C C . ARG A 1 105 ? 18.953 19.242 -2.807 1.00 89.31 105 ARG A C 1
ATOM 821 O O . ARG A 1 105 ? 19.857 18.487 -3.160 1.00 89.31 105 ARG A O 1
ATOM 828 N N . GLY A 1 106 ? 18.508 20.235 -3.581 1.00 90.38 106 GLY A N 1
ATOM 829 C CA . GLY A 1 106 ? 19.038 20.526 -4.917 1.00 90.38 106 GLY A CA 1
ATOM 830 C C . GLY A 1 106 ? 18.835 19.393 -5.930 1.00 90.38 106 GLY A C 1
ATOM 831 O O . GLY A 1 106 ? 19.676 19.179 -6.798 1.00 90.38 106 GLY A O 1
ATOM 832 N N . TRP A 1 107 ? 17.757 18.615 -5.805 1.00 89.94 107 TRP A N 1
ATOM 833 C CA . TRP A 1 107 ? 17.451 17.527 -6.730 1.00 89.94 107 TRP A CA 1
ATOM 834 C C . TRP A 1 107 ? 16.957 18.067 -8.071 1.00 89.94 107 TRP A C 1
ATOM 836 O O . TRP A 1 107 ? 15.932 18.741 -8.154 1.00 89.94 107 TRP A O 1
ATOM 846 N N . GLU A 1 108 ? 17.651 17.695 -9.141 1.00 87.69 108 GLU A N 1
ATOM 847 C CA . GLU A 1 108 ? 17.225 18.005 -10.502 1.00 87.69 108 GLU A CA 1
ATOM 848 C C . GLU A 1 108 ? 16.062 17.100 -10.927 1.00 87.69 108 GLU A C 1
ATOM 850 O O . GLU A 1 108 ? 16.193 15.871 -10.977 1.00 87.69 108 GLU A O 1
ATOM 855 N N . LEU A 1 109 ? 14.917 17.717 -11.237 1.00 89.25 109 LEU A N 1
ATOM 856 C CA . LEU A 1 109 ? 13.708 17.038 -11.704 1.00 89.25 109 LEU A CA 1
ATOM 857 C C . LEU A 1 109 ? 13.575 17.164 -13.230 1.00 89.25 109 LEU A C 1
ATOM 859 O O . LEU A 1 109 ? 12.801 17.976 -13.734 1.00 89.25 109 LEU A O 1
ATOM 863 N N . GLY A 1 110 ? 14.394 16.404 -13.960 1.00 84.44 110 GLY A N 1
ATOM 864 C CA . GLY A 1 110 ? 14.441 16.438 -15.425 1.00 84.44 110 GLY A CA 1
ATOM 865 C C . GLY A 1 110 ? 13.210 15.824 -16.117 1.00 84.44 110 GLY A C 1
ATOM 866 O O . GLY A 1 110 ? 12.419 15.126 -15.482 1.00 84.44 110 GLY A O 1
ATOM 867 N N . PRO A 1 111 ? 13.060 16.025 -17.442 1.00 81.56 111 PRO A N 1
ATOM 868 C CA . PRO A 1 111 ? 11.900 15.559 -18.212 1.00 81.56 111 PRO A CA 1
ATOM 869 C C . PRO A 1 111 ? 11.788 14.030 -18.312 1.00 81.56 111 PRO A C 1
ATOM 871 O O . PRO A 1 111 ? 10.709 13.515 -18.580 1.00 81.56 111 PRO A O 1
ATOM 874 N N . SER A 1 112 ? 12.878 13.298 -18.072 1.00 84.88 112 SER A N 1
ATOM 875 C CA . SER A 1 112 ? 12.889 11.830 -18.057 1.00 84.88 112 SER A CA 1
ATOM 876 C C . SER A 1 112 ? 12.365 11.233 -16.745 1.00 84.88 112 SER A C 1
ATOM 878 O O . SER A 1 112 ? 12.450 10.021 -16.558 1.00 84.88 112 SER A O 1
ATOM 880 N N . LEU A 1 113 ? 11.855 12.057 -15.822 1.00 90.38 113 LEU A N 1
ATOM 881 C CA . LEU A 1 113 ? 11.270 11.608 -14.563 1.00 90.38 113 LEU A CA 1
ATOM 882 C C . LEU A 1 113 ? 9.747 11.571 -14.638 1.00 90.38 113 LEU A C 1
ATOM 884 O O . LEU A 1 113 ? 9.092 12.585 -14.878 1.00 90.38 113 LEU A O 1
ATOM 888 N N . LYS A 1 114 ? 9.184 10.416 -14.305 1.00 93.62 114 LYS A N 1
ATOM 889 C CA . LYS A 1 114 ? 7.768 10.249 -14.011 1.00 93.62 114 LYS A CA 1
ATOM 890 C C . LYS A 1 114 ? 7.600 10.102 -12.504 1.00 93.62 114 LYS A C 1
ATOM 892 O O . LYS A 1 114 ? 7.950 9.078 -11.925 1.00 93.62 114 LYS A O 1
ATOM 897 N N . LEU A 1 115 ? 7.075 11.142 -11.867 1.00 93.00 115 LEU A N 1
ATOM 898 C CA . LEU A 1 115 ? 6.823 11.149 -10.429 1.00 93.00 115 LEU A CA 1
ATOM 899 C C . LEU A 1 115 ? 5.404 10.651 -10.148 1.00 93.00 115 LEU A C 1
ATOM 901 O O . LEU A 1 115 ? 4.449 11.108 -10.777 1.00 93.00 115 LEU A O 1
ATOM 905 N N . ILE A 1 116 ? 5.273 9.724 -9.204 1.00 93.62 116 ILE A N 1
ATOM 906 C CA . ILE A 1 116 ? 3.996 9.182 -8.739 1.00 93.62 116 ILE A CA 1
ATOM 907 C C . ILE A 1 116 ? 3.838 9.543 -7.271 1.00 93.62 116 ILE A C 1
ATOM 909 O O . ILE A 1 116 ? 4.655 9.162 -6.432 1.00 93.62 116 ILE A O 1
ATOM 913 N N . PHE A 1 117 ? 2.770 10.272 -6.969 1.00 93.38 117 PHE A N 1
ATOM 914 C CA . PHE A 1 117 ? 2.475 10.754 -5.628 1.00 93.38 117 PHE A CA 1
ATOM 915 C C . PHE A 1 117 ? 1.295 9.998 -5.019 1.00 93.38 117 PHE A C 1
ATOM 917 O O . PHE A 1 117 ? 0.393 9.568 -5.746 1.00 93.38 117 PHE A O 1
ATOM 924 N N . PRO A 1 118 ? 1.274 9.841 -3.688 1.00 91.75 118 PRO A N 1
ATOM 925 C CA . PRO A 1 118 ? 0.124 9.291 -3.007 1.00 91.75 118 PRO A CA 1
ATOM 926 C C . PRO A 1 118 ? -1.050 10.268 -3.054 1.00 91.75 118 PRO A C 1
ATOM 928 O O . PRO A 1 118 ? -0.871 11.486 -3.102 1.00 91.75 118 PRO A O 1
ATOM 931 N N . GLN A 1 119 ? -2.260 9.719 -2.972 1.00 88.81 119 GLN A N 1
ATOM 932 C CA . GLN A 1 119 ? -3.468 10.519 -2.786 1.00 88.81 119 GLN A CA 1
ATOM 933 C C . GLN A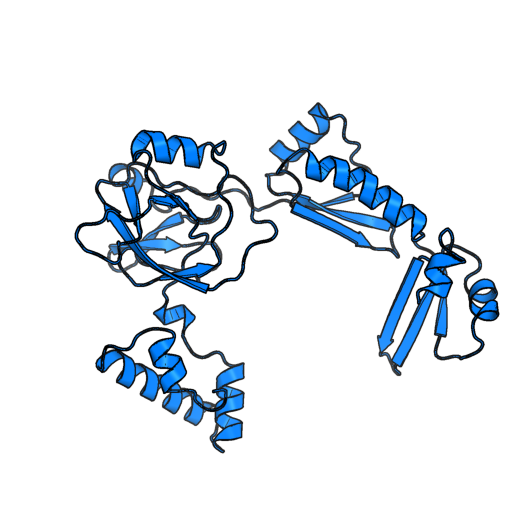 1 119 ? -3.391 11.328 -1.485 1.00 88.81 119 GLN A C 1
ATOM 935 O O . GLN A 1 119 ? -2.797 10.838 -0.515 1.00 88.81 119 GLN A O 1
ATOM 940 N N . PRO A 1 120 ? -4.016 12.517 -1.416 1.00 90.38 120 PRO A N 1
ATOM 941 C CA . PRO A 1 120 ? -4.089 13.294 -0.187 1.00 90.38 120 PRO A CA 1
ATOM 942 C C . PRO A 1 120 ? -4.613 12.470 0.988 1.00 90.38 120 PRO A C 1
ATOM 944 O O . PRO A 1 120 ? -5.487 11.618 0.819 1.00 90.38 120 PRO A O 1
ATOM 947 N N . ARG A 1 121 ? -4.072 12.694 2.188 1.00 90.81 121 ARG A N 1
ATOM 948 C CA . ARG A 1 121 ? -4.550 11.973 3.378 1.00 90.81 121 ARG A CA 1
ATOM 949 C C . ARG A 1 121 ? -5.990 12.410 3.690 1.00 90.81 121 ARG A C 1
ATOM 951 O O . ARG A 1 121 ? -6.218 13.606 3.877 1.00 90.81 121 ARG A O 1
ATOM 958 N N . PRO A 1 122 ? -6.963 11.490 3.807 1.00 92.44 122 PRO A N 1
ATOM 959 C CA . PRO A 1 122 ? -8.327 11.871 4.133 1.00 92.44 122 PRO A CA 1
ATOM 960 C C . PRO A 1 122 ? -8.417 12.369 5.586 1.00 92.44 122 PRO A C 1
ATOM 962 O O . PRO A 1 122 ? -7.525 12.083 6.403 1.00 92.44 122 PRO A O 1
ATOM 965 N N . PRO A 1 123 ? -9.497 13.076 5.965 1.00 94.19 123 PRO A N 1
ATOM 966 C CA . PRO A 1 123 ? -9.747 13.433 7.358 1.00 94.19 123 PRO A CA 1
ATOM 967 C C . PRO A 1 123 ? -9.714 12.201 8.269 1.00 94.19 123 PRO A C 1
ATOM 969 O O . PRO A 1 123 ? -10.227 11.148 7.903 1.00 94.19 123 PRO A O 1
ATOM 972 N N . ALA A 1 124 ? -9.141 12.330 9.467 1.00 95.00 124 ALA A N 1
ATOM 973 C CA . ALA A 1 124 ? -9.065 11.235 10.443 1.00 95.00 124 ALA A CA 1
ATOM 974 C C . ALA A 1 124 ? -10.443 10.649 10.782 1.00 95.00 124 ALA A C 1
ATOM 976 O O . ALA A 1 124 ? -10.588 9.439 10.938 1.00 95.00 124 ALA A O 1
ATOM 977 N N . PHE A 1 125 ? -11.453 11.514 10.834 1.00 96.19 125 PHE A N 1
ATOM 978 C CA . PHE A 1 125 ? -12.827 11.147 11.120 1.00 96.19 125 PHE A CA 1
ATOM 979 C C . PHE A 1 125 ? -13.694 11.461 9.903 1.00 96.19 125 PHE A C 1
ATOM 981 O O . PHE A 1 125 ? -13.726 12.609 9.457 1.00 96.19 125 PHE A O 1
ATOM 988 N N . ALA A 1 126 ? -14.410 10.461 9.390 1.00 93.50 126 ALA A N 1
ATOM 989 C CA . ALA A 1 126 ? -15.454 10.676 8.387 1.00 93.50 126 ALA A CA 1
ATOM 990 C C . ALA A 1 126 ? -16.573 11.566 8.960 1.00 93.50 126 ALA A C 1
ATOM 992 O O . ALA A 1 126 ? -17.145 12.402 8.264 1.00 93.50 126 ALA A O 1
ATOM 993 N N . GLU A 1 127 ? -16.811 11.445 10.268 1.00 92.88 127 GLU A N 1
ATOM 994 C CA . GLU A 1 127 ? -17.714 12.290 11.039 1.00 92.88 127 GLU A CA 1
ATOM 995 C C . GLU A 1 127 ? -16.925 13.090 12.086 1.00 92.88 127 GLU A C 1
ATOM 997 O O . GLU A 1 127 ? -16.499 12.522 13.096 1.00 92.88 127 GLU A O 1
ATOM 1002 N N . PRO A 1 128 ? -16.777 14.421 11.936 1.00 93.31 128 PRO A N 1
ATOM 1003 C CA . PRO A 1 128 ? -15.991 15.242 12.867 1.00 93.31 128 PRO A CA 1
ATOM 1004 C C . PRO A 1 128 ? -16.430 15.126 14.334 1.00 93.31 128 PRO A C 1
ATOM 1006 O O . PRO A 1 128 ? -15.643 15.321 15.256 1.00 93.31 128 PRO A O 1
ATOM 1009 N N . SER A 1 129 ? -17.698 14.775 14.560 1.00 93.62 129 SER A N 1
ATOM 1010 C CA . SER A 1 129 ? -18.294 14.638 15.886 1.00 93.62 129 SER A CA 1
ATOM 1011 C C . SER A 1 129 ? -17.675 13.508 16.727 1.00 93.62 129 SER A C 1
ATOM 1013 O O . SER A 1 129 ? -17.727 13.578 17.956 1.00 93.62 129 SER A O 1
ATOM 1015 N N . LEU A 1 130 ? -17.047 12.510 16.089 1.00 93.69 130 LEU A N 1
ATOM 1016 C CA . LEU A 1 130 ? -16.379 11.388 16.758 1.00 93.69 130 LEU A CA 1
ATOM 1017 C C . LEU A 1 130 ? -15.088 11.793 17.473 1.00 93.69 130 LEU A C 1
ATOM 1019 O O . LEU A 1 130 ? -14.705 11.135 18.440 1.00 93.69 130 LEU A O 1
ATOM 1023 N N . ALA A 1 131 ? -14.457 12.896 17.061 1.00 93.38 131 ALA A N 1
ATOM 1024 C CA . ALA A 1 131 ? -13.198 13.363 17.638 1.00 93.38 131 ALA A CA 1
ATOM 1025 C C . ALA A 1 131 ? -13.286 13.626 19.153 1.00 93.38 131 ALA A C 1
ATOM 1027 O O . ALA A 1 131 ? -12.294 13.505 19.857 1.00 93.38 131 ALA A O 1
ATOM 1028 N N . ARG A 1 132 ? -14.477 13.925 19.694 1.00 93.75 132 ARG A N 1
ATOM 1029 C CA . ARG A 1 132 ? -14.673 14.132 21.144 1.00 93.75 132 ARG A CA 1
ATOM 1030 C C . ARG A 1 132 ? -14.597 12.849 21.981 1.00 93.75 132 ARG A C 1
ATOM 1032 O O . ARG A 1 132 ? -14.522 12.931 23.201 1.00 93.75 132 ARG A O 1
ATOM 1039 N N . HIS A 1 133 ? -14.685 11.683 21.339 1.00 92.69 133 HIS A N 1
ATOM 1040 C CA . HIS A 1 133 ? -14.748 10.368 21.991 1.00 92.69 133 HIS A CA 1
ATOM 1041 C C . HIS A 1 133 ? -13.437 9.582 21.882 1.00 92.69 133 HIS A C 1
ATOM 1043 O O . HIS A 1 133 ? -13.305 8.506 22.461 1.00 92.69 133 HIS A O 1
ATOM 1049 N N . VAL A 1 134 ? -12.475 10.108 21.126 1.00 96.06 134 VAL A N 1
ATOM 1050 C CA . VAL A 1 134 ? -11.191 9.475 20.830 1.00 96.06 134 VAL A CA 1
ATOM 1051 C C . VAL A 1 134 ? -10.096 10.467 21.195 1.00 96.06 134 VAL A C 1
ATOM 1053 O O . VAL A 1 134 ? -10.110 11.594 20.716 1.00 96.06 134 VAL A O 1
ATOM 1056 N N . ARG A 1 135 ? -9.142 10.063 22.041 1.00 96.06 135 ARG A N 1
ATOM 1057 C CA . ARG A 1 135 ? -8.017 10.928 22.432 1.00 96.06 135 ARG A CA 1
ATOM 1058 C C . ARG A 1 135 ? -7.097 11.214 21.254 1.00 96.06 135 ARG A C 1
ATOM 1060 O O . ARG A 1 135 ? -6.642 12.336 21.101 1.00 96.06 135 ARG A O 1
ATOM 1067 N N . VAL A 1 136 ? -6.830 10.186 20.452 1.00 95.31 136 VAL A N 1
ATOM 1068 C CA . VAL A 1 136 ? -5.985 10.248 19.259 1.00 95.31 136 VAL A CA 1
ATOM 1069 C C . VAL A 1 136 ? -6.362 9.108 18.312 1.00 95.31 136 VAL A C 1
ATOM 1071 O O . VAL A 1 136 ? -6.610 7.980 18.746 1.00 95.31 136 VAL A O 1
ATOM 1074 N N . PHE A 1 137 ? -6.420 9.401 17.013 1.00 96.38 137 PHE A N 1
ATOM 1075 C CA . PHE A 1 137 ? -6.586 8.402 15.954 1.00 96.38 137 PHE A CA 1
ATOM 1076 C C . PHE A 1 137 ? -5.323 8.394 15.082 1.00 96.38 137 PHE A C 1
ATOM 1078 O O . PHE A 1 137 ? -5.291 9.056 14.041 1.00 96.38 137 PHE A O 1
ATOM 1085 N N . PRO A 1 138 ? -4.257 7.711 15.538 1.00 95.00 138 PRO A N 1
ATOM 1086 C CA . PRO A 1 138 ? -2.947 7.787 14.907 1.00 95.00 138 PRO A CA 1
ATOM 1087 C C . PRO A 1 138 ? -2.956 7.005 13.597 1.00 95.00 138 PRO A C 1
ATOM 1089 O O . PRO A 1 138 ? -3.416 5.857 13.547 1.00 95.00 138 PRO A O 1
ATOM 1092 N N . ARG A 1 139 ? -2.424 7.593 12.526 1.00 94.19 139 ARG A N 1
ATOM 1093 C CA . ARG A 1 139 ? -2.244 6.866 11.265 1.00 94.19 139 ARG A CA 1
ATOM 1094 C C . ARG A 1 139 ? -0.897 7.191 10.645 1.00 94.19 139 ARG A C 1
ATOM 1096 O O . ARG A 1 139 ? -0.339 8.244 10.909 1.00 94.19 139 ARG A O 1
ATOM 1103 N N . GLU A 1 140 ? -0.392 6.301 9.805 1.00 90.81 140 GLU A N 1
ATOM 1104 C CA . GLU A 1 140 ? 0.857 6.537 9.077 1.00 90.81 140 GLU A CA 1
ATOM 1105 C C . GLU A 1 140 ? 0.822 7.910 8.377 1.00 90.81 140 GLU A C 1
ATOM 1107 O O . GLU A 1 140 ? -0.138 8.235 7.668 1.00 90.81 140 GLU A O 1
ATOM 1112 N N . SER A 1 141 ? 1.862 8.725 8.569 1.00 88.94 141 SER A N 1
ATOM 1113 C CA . SER A 1 141 ? 1.995 10.009 7.865 1.00 88.94 141 SER A CA 1
ATOM 1114 C C . SER A 1 141 ? 2.360 9.811 6.386 1.00 88.94 141 SER A C 1
ATOM 1116 O O . SER A 1 141 ? 1.887 10.533 5.500 1.00 88.94 141 SER A O 1
ATOM 1118 N N . LYS A 1 142 ? 3.151 8.770 6.119 1.00 88.31 142 LYS A N 1
ATOM 1119 C CA . LYS A 1 142 ? 3.726 8.420 4.820 1.00 88.31 142 LYS A CA 1
ATOM 1120 C C . LYS A 1 142 ? 2.935 7.311 4.133 1.00 88.31 142 LYS A C 1
ATOM 1122 O O . LYS A 1 142 ? 2.350 6.436 4.769 1.00 88.31 142 LYS A O 1
ATOM 1127 N N . ALA A 1 143 ? 2.876 7.371 2.810 1.00 86.88 143 ALA A N 1
ATOM 1128 C CA . ALA A 1 143 ? 2.256 6.350 1.993 1.00 86.88 143 ALA A CA 1
ATOM 1129 C C . ALA A 1 143 ? 3.091 5.072 1.971 1.00 86.88 143 ALA A C 1
ATOM 1131 O O . ALA A 1 143 ? 4.319 5.078 2.072 1.00 86.88 143 ALA A O 1
ATOM 1132 N N . LYS A 1 144 ? 2.375 3.964 1.814 1.00 76.94 144 LYS A N 1
ATOM 1133 C CA . LYS A 1 144 ? 2.908 2.611 1.890 1.00 76.94 144 LYS A CA 1
ATOM 1134 C C . LYS A 1 144 ? 3.971 2.393 0.812 1.00 76.94 144 LYS A C 1
ATOM 1136 O O . LYS A 1 144 ? 3.693 2.570 -0.369 1.00 76.94 144 LYS A O 1
ATOM 1141 N N . GLY A 1 145 ? 5.176 2.016 1.235 1.00 76.06 145 GLY A N 1
ATOM 1142 C CA . GLY A 1 145 ? 6.193 1.429 0.364 1.00 76.06 145 GLY A CA 1
ATOM 1143 C C . GLY A 1 145 ? 6.040 -0.089 0.283 1.00 76.06 145 GLY A C 1
ATOM 1144 O O . GLY A 1 145 ? 4.928 -0.615 0.289 1.00 76.06 145 GLY A O 1
ATOM 1145 N N . ILE A 1 146 ? 7.162 -0.809 0.271 1.00 74.19 146 ILE A N 1
ATOM 1146 C CA . ILE A 1 146 ? 7.163 -2.267 0.441 1.00 74.19 146 ILE A CA 1
ATOM 1147 C C . ILE A 1 146 ? 6.611 -2.599 1.835 1.00 74.19 146 ILE A C 1
ATOM 1149 O O . ILE A 1 146 ? 7.126 -2.116 2.841 1.00 74.19 146 ILE A O 1
ATOM 1153 N N . GLN A 1 147 ? 5.565 -3.425 1.892 1.00 75.31 147 GLN A N 1
ATOM 1154 C CA . GLN A 1 147 ? 4.938 -3.860 3.143 1.00 75.31 147 GLN A CA 1
ATOM 1155 C C . GLN A 1 147 ? 5.084 -5.364 3.339 1.00 75.31 147 GLN A C 1
ATOM 1157 O O . GLN A 1 147 ? 5.076 -6.132 2.373 1.00 75.31 147 GLN A O 1
ATOM 1162 N N . LEU A 1 148 ? 5.163 -5.793 4.600 1.00 78.50 148 LEU A N 1
ATOM 1163 C CA . LEU A 1 148 ? 5.060 -7.212 4.922 1.00 78.50 148 LEU A CA 1
ATOM 1164 C C . LEU A 1 148 ? 3.619 -7.672 4.695 1.00 78.50 148 LEU A C 1
ATOM 1166 O O . LEU A 1 148 ? 2.675 -7.086 5.216 1.00 78.50 148 LEU A O 1
ATOM 1170 N N . THR A 1 149 ? 3.453 -8.751 3.937 1.00 81.62 149 THR A N 1
ATOM 1171 C CA . THR A 1 149 ? 2.143 -9.336 3.611 1.00 81.62 149 THR A CA 1
ATOM 1172 C C . THR A 1 149 ? 1.756 -10.483 4.545 1.00 81.62 149 THR A C 1
ATOM 1174 O O . THR A 1 149 ? 0.799 -11.208 4.274 1.00 81.62 149 THR A O 1
ATOM 1177 N N . GLY A 1 150 ? 2.483 -10.654 5.657 1.00 83.44 150 GLY A N 1
ATOM 1178 C CA . GLY A 1 150 ? 2.132 -11.616 6.697 1.00 83.44 150 GLY A CA 1
ATOM 1179 C C . GLY A 1 150 ? 0.732 -11.325 7.232 1.00 83.44 150 GLY A C 1
ATOM 1180 O O . GLY A 1 150 ? 0.428 -10.184 7.569 1.00 83.44 150 GLY A O 1
ATOM 1181 N N . GLY A 1 151 ? -0.131 -12.340 7.279 1.00 86.44 151 GLY A N 1
ATOM 1182 C CA . GLY A 1 151 ? -1.502 -12.196 7.764 1.00 86.44 151 GLY A CA 1
ATOM 1183 C C . GLY A 1 151 ? -1.558 -12.247 9.287 1.00 86.44 151 GLY A C 1
ATOM 1184 O O . GLY A 1 151 ? -1.333 -13.302 9.878 1.00 86.44 151 GLY A O 1
ATOM 1185 N N . TYR A 1 152 ? -1.884 -11.122 9.916 1.00 90.75 152 TYR A N 1
ATOM 1186 C CA . TYR A 1 152 ? -2.128 -11.025 11.353 1.00 90.75 152 TYR A CA 1
ATOM 1187 C C . TYR A 1 152 ? -3.626 -10.937 11.622 1.00 90.75 152 TYR A C 1
ATOM 1189 O O . TYR A 1 152 ? -4.401 -10.523 10.755 1.00 90.75 152 TYR A O 1
ATOM 1197 N N . SER A 1 153 ? -4.034 -11.338 12.825 1.00 91.50 153 SER A N 1
ATOM 1198 C CA . SER A 1 153 ? -5.406 -11.179 13.293 1.00 91.50 153 SER A CA 1
ATOM 1199 C C . SER A 1 153 ? -5.477 -10.839 14.776 1.00 91.50 153 SER A C 1
ATOM 1201 O O . SER A 1 153 ? -4.569 -11.127 15.562 1.00 91.50 153 SER A O 1
ATOM 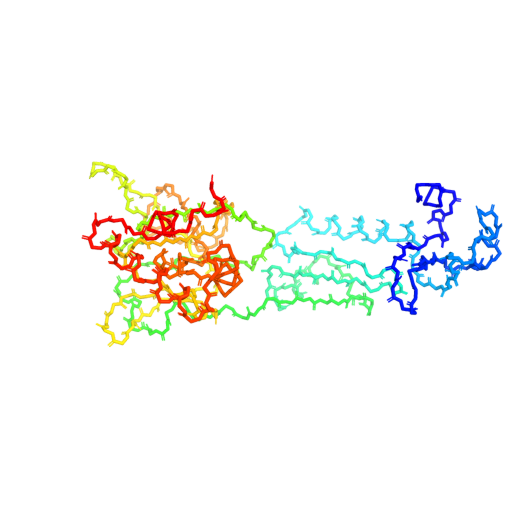1203 N N . GLY A 1 154 ? -6.573 -10.191 15.158 1.00 93.38 154 GLY A N 1
ATOM 1204 C CA . GLY A 1 154 ? -6.839 -9.797 16.534 1.00 93.38 154 GLY A CA 1
ATOM 1205 C C . GLY A 1 154 ? -8.034 -8.861 16.642 1.00 93.38 154 GLY A C 1
ATOM 1206 O O . GLY A 1 154 ? -8.607 -8.436 15.642 1.00 93.38 154 GLY A O 1
ATOM 1207 N N . ARG A 1 155 ? -8.418 -8.540 17.878 1.00 95.88 155 ARG A N 1
ATOM 1208 C CA . ARG A 1 155 ? -9.494 -7.587 18.160 1.00 95.88 155 ARG A CA 1
ATOM 1209 C C . ARG A 1 155 ? -8.895 -6.231 18.489 1.00 95.88 155 ARG A C 1
ATOM 1211 O O . ARG A 1 155 ? -8.140 -6.135 19.446 1.00 95.88 155 ARG A O 1
ATOM 1218 N N . ILE A 1 156 ? -9.254 -5.194 17.747 1.00 96.94 156 ILE A N 1
ATOM 1219 C CA . ILE A 1 156 ? -8.951 -3.803 18.108 1.00 96.94 156 ILE A CA 1
ATOM 1220 C C . ILE A 1 156 ? -10.111 -3.264 18.948 1.00 96.94 156 ILE A C 1
ATOM 1222 O O . ILE A 1 156 ? -11.265 -3.344 18.520 1.00 96.94 156 ILE A O 1
ATOM 1226 N N . VAL A 1 157 ? -9.805 -2.711 20.119 1.00 96.38 157 VAL A N 1
ATOM 1227 C CA . VAL A 1 157 ? -10.750 -2.100 21.062 1.00 96.38 157 VAL A CA 1
ATOM 1228 C C . VAL A 1 157 ? -10.386 -0.638 21.315 1.00 96.38 157 VAL A C 1
ATOM 1230 O O . VAL A 1 157 ? -9.231 -0.246 21.154 1.00 96.38 157 VAL A O 1
ATOM 1233 N N . LEU A 1 158 ? -11.371 0.165 21.719 1.00 96.00 158 LEU A N 1
ATOM 1234 C CA . LEU A 1 158 ? -11.166 1.531 22.196 1.00 96.00 158 LEU A CA 1
ATOM 1235 C C . LEU A 1 158 ? -11.201 1.523 23.729 1.00 96.00 158 LEU A C 1
ATOM 1237 O O . LEU A 1 158 ? -12.252 1.296 24.322 1.00 96.00 158 LEU A O 1
ATOM 1241 N N . GLU A 1 159 ? -10.057 1.757 24.362 1.00 94.31 159 GLU A N 1
ATOM 1242 C CA . GLU A 1 159 ? -9.904 1.796 25.818 1.00 94.31 159 GLU A CA 1
ATOM 1243 C C . GLU A 1 159 ? -9.487 3.208 26.226 1.00 94.31 159 GLU A C 1
ATOM 1245 O O . GLU A 1 159 ? -8.424 3.678 25.827 1.00 94.31 159 GLU A O 1
ATOM 1250 N N . ASP A 1 160 ? -10.330 3.895 27.003 1.00 93.19 160 ASP A N 1
ATOM 1251 C CA . ASP A 1 160 ? -10.043 5.249 27.502 1.00 93.19 160 ASP A CA 1
ATOM 1252 C C . ASP A 1 160 ? -9.661 6.245 26.380 1.00 93.19 160 ASP A C 1
ATOM 1254 O O . ASP A 1 160 ? -8.739 7.052 26.492 1.00 93.19 160 ASP A O 1
ATOM 1258 N N . GLY A 1 161 ? -10.353 6.139 25.240 1.00 95.38 161 GLY A N 1
ATOM 1259 C CA . GLY A 1 161 ? -10.108 6.963 24.055 1.00 95.38 161 GLY A CA 1
ATOM 1260 C C . GLY A 1 161 ? -8.858 6.585 23.245 1.00 95.38 161 GLY A C 1
ATOM 1261 O O . GLY A 1 161 ? -8.538 7.302 22.300 1.00 95.38 161 GLY A O 1
ATOM 1262 N N . CYS A 1 162 ? -8.178 5.482 23.570 1.00 97.25 162 CYS A N 1
ATOM 1263 C CA . CYS A 1 162 ? -6.984 4.984 22.884 1.00 97.25 162 CYS A CA 1
ATOM 1264 C C . CYS A 1 162 ? -7.231 3.609 22.247 1.00 97.25 162 CYS A C 1
ATOM 1266 O O . CYS A 1 162 ? -7.736 2.692 22.897 1.00 97.25 162 CYS A O 1
ATOM 1268 N N . PHE A 1 163 ? -6.857 3.440 20.977 1.00 97.44 163 PHE A N 1
ATOM 1269 C CA . PHE A 1 163 ? -7.012 2.159 20.286 1.00 97.44 163 PHE A CA 1
ATOM 1270 C C . PHE A 1 163 ? -5.924 1.164 20.683 1.00 97.44 163 PHE A C 1
ATOM 1272 O O . PHE A 1 163 ? -4.733 1.486 20.672 1.00 97.44 163 PHE A O 1
ATOM 1279 N N . ARG A 1 164 ? -6.344 -0.059 21.013 1.00 96.81 164 ARG A N 1
ATOM 1280 C CA . ARG A 1 164 ? -5.470 -1.144 21.466 1.00 96.81 164 ARG A CA 1
ATOM 1281 C C . ARG A 1 164 ? -5.854 -2.468 20.843 1.00 96.81 164 ARG A C 1
ATOM 1283 O O . ARG A 1 164 ? -7.030 -2.713 20.580 1.00 96.81 164 ARG A O 1
ATOM 1290 N N . LEU A 1 165 ? -4.879 -3.352 20.670 1.00 96.31 165 LEU A N 1
ATOM 1291 C CA . LEU A 1 165 ? -5.187 -4.763 20.477 1.00 96.31 165 LEU A CA 1
ATOM 1292 C C . LEU A 1 165 ? -5.650 -5.352 21.802 1.00 96.31 165 LEU A C 1
ATOM 1294 O O . LEU A 1 165 ? -5.059 -5.093 22.845 1.00 96.31 165 LEU A O 1
ATOM 1298 N N . GLN A 1 166 ? -6.697 -6.165 21.770 1.00 95.31 166 GLN A N 1
ATOM 1299 C CA . GLN A 1 166 ? -7.112 -6.915 22.936 1.00 95.31 166 GLN A CA 1
ATOM 1300 C C . GLN A 1 166 ? -6.007 -7.924 23.284 1.00 95.31 166 GLN A C 1
ATOM 1302 O O . GLN A 1 166 ? -5.585 -8.694 22.414 1.00 95.31 166 GLN A O 1
ATOM 1307 N N . PRO A 1 167 ? -5.533 -7.935 24.538 1.00 89.38 167 PRO A N 1
ATOM 1308 C CA . PRO A 1 167 ? -4.516 -8.872 24.984 1.00 89.38 167 PRO A CA 1
ATOM 1309 C C . PRO A 1 167 ? -5.053 -10.308 24.943 1.00 89.38 167 PRO A C 1
ATOM 1311 O O . PRO A 1 167 ? -6.256 -10.555 25.057 1.00 89.38 167 PRO A O 1
ATOM 1314 N N . ARG A 1 168 ? -4.148 -11.282 24.803 1.00 79.69 168 ARG A N 1
ATOM 1315 C CA . ARG A 1 168 ? -4.517 -12.707 24.864 1.00 79.69 168 ARG A CA 1
ATOM 1316 C C . ARG A 1 168 ? -4.847 -13.161 26.285 1.00 79.69 168 ARG A C 1
ATOM 1318 O O . ARG A 1 168 ? -5.614 -14.108 26.448 1.00 79.69 168 ARG A O 1
ATOM 1325 N N . ARG A 1 169 ? -4.269 -12.506 27.294 1.00 81.06 169 ARG A N 1
ATOM 1326 C CA . ARG A 1 169 ? -4.559 -12.725 28.713 1.00 81.06 169 ARG A CA 1
ATOM 1327 C C . ARG A 1 169 ? -5.231 -11.496 29.309 1.00 81.06 169 ARG A C 1
ATOM 1329 O O . ARG A 1 169 ? -4.901 -10.376 28.944 1.00 81.06 169 ARG A O 1
ATOM 1336 N N . SER A 1 170 ? -6.189 -11.707 30.205 1.00 76.50 170 SER A N 1
ATOM 1337 C CA . SER A 1 170 ? -7.021 -10.633 30.764 1.00 76.50 170 SER A CA 1
ATOM 1338 C C . SER A 1 170 ? -6.289 -9.703 31.736 1.00 76.50 170 SER A C 1
ATOM 1340 O O . SER A 1 170 ? -6.807 -8.637 32.044 1.00 76.50 170 SER A O 1
ATOM 1342 N N . ASP A 1 171 ? -5.139 -10.125 32.257 1.00 81.62 171 ASP A N 1
ATOM 1343 C CA . ASP A 1 171 ? -4.284 -9.376 33.184 1.00 81.62 171 ASP A CA 1
ATOM 1344 C C . ASP A 1 171 ? -3.196 -8.551 32.478 1.00 81.62 171 ASP A C 1
ATOM 1346 O O . ASP A 1 171 ? -2.548 -7.716 33.107 1.00 81.62 171 ASP A O 1
ATOM 1350 N N . GLU A 1 172 ? -3.002 -8.751 31.175 1.00 86.25 172 GLU A N 1
ATOM 1351 C CA . GLU A 1 172 ? -2.061 -7.981 30.367 1.00 86.25 172 GLU A CA 1
ATOM 1352 C C . GLU A 1 172 ? -2.762 -6.773 29.739 1.00 86.25 172 GLU A C 1
ATOM 1354 O O . GLU A 1 172 ? -3.956 -6.804 29.451 1.00 86.25 172 GLU A O 1
ATOM 1359 N N . ARG A 1 173 ? -2.014 -5.702 29.468 1.00 87.44 173 ARG A N 1
ATOM 1360 C CA . ARG A 1 173 ? -2.494 -4.608 28.620 1.00 87.44 173 ARG A CA 1
ATOM 1361 C C . ARG A 1 173 ? -1.985 -4.834 27.206 1.00 87.44 173 ARG A C 1
ATOM 1363 O O . ARG A 1 173 ? -0.791 -5.037 27.003 1.00 87.44 173 ARG A O 1
ATOM 1370 N N . GLY A 1 174 ? -2.879 -4.819 26.224 1.00 93.44 174 GLY A N 1
ATOM 1371 C CA . GLY A 1 174 ? -2.473 -5.024 24.838 1.00 93.44 174 GLY A CA 1
ATOM 1372 C C . GLY A 1 174 ? -1.815 -3.784 24.216 1.00 93.44 174 GLY A C 1
ATOM 1373 O O . GLY A 1 174 ? -1.987 -2.671 24.728 1.00 93.44 174 GLY A O 1
ATOM 1374 N N . PRO A 1 175 ? -1.052 -3.961 23.123 1.00 95.75 175 PRO A N 1
ATOM 1375 C CA . PRO A 1 175 ? -0.319 -2.879 22.473 1.00 95.75 175 PRO A CA 1
ATOM 1376 C C . PRO A 1 175 ? -1.258 -1.813 21.900 1.00 95.75 175 PRO A C 1
ATOM 1378 O O . PRO A 1 175 ? -2.400 -2.100 21.530 1.00 95.75 175 PRO A O 1
ATOM 1381 N N . LEU A 1 176 ? -0.751 -0.586 21.803 1.00 97.25 176 LEU A N 1
ATOM 1382 C CA . LEU A 1 176 ? -1.388 0.521 21.095 1.00 97.25 176 LEU A CA 1
ATOM 1383 C C . LEU A 1 176 ? -1.449 0.239 19.592 1.00 97.25 176 LEU A C 1
ATOM 1385 O O . LEU A 1 176 ? -0.630 -0.505 19.055 1.00 97.25 176 LEU A O 1
ATOM 1389 N N . VAL A 1 177 ? -2.415 0.840 18.907 1.00 96.38 177 VAL A N 1
ATOM 1390 C CA . VAL A 1 177 ? -2.649 0.614 17.477 1.00 96.38 177 VAL A CA 1
ATOM 1391 C C . VAL A 1 177 ? -2.291 1.854 16.667 1.00 96.38 177 VAL A C 1
ATOM 1393 O O . VAL A 1 177 ? -2.746 2.948 16.986 1.00 96.38 177 VAL A O 1
ATOM 1396 N N . LEU A 1 178 ? -1.514 1.659 15.600 1.00 95.88 178 LEU A N 1
ATOM 1397 C CA . LEU A 1 178 ? -1.275 2.636 14.537 1.00 95.88 178 LEU A CA 1
ATOM 1398 C C . LEU A 1 178 ? -2.001 2.171 13.271 1.00 95.88 178 LEU A C 1
ATOM 1400 O O . LEU A 1 178 ? -1.770 1.051 12.808 1.00 95.88 178 LEU A O 1
ATOM 1404 N N . PHE A 1 179 ? -2.873 3.012 12.719 1.00 94.56 179 PHE A N 1
ATOM 1405 C CA . PHE A 1 179 ? -3.613 2.698 11.498 1.00 94.56 179 PHE A CA 1
ATOM 1406 C C . PHE A 1 179 ? -2.863 3.145 10.240 1.00 94.56 179 PHE A C 1
ATOM 1408 O O . PHE A 1 179 ? -1.913 3.921 10.283 1.00 94.56 179 PHE A O 1
ATOM 1415 N N . GLY A 1 180 ? -3.309 2.671 9.086 1.00 91.69 180 GLY A N 1
ATOM 1416 C CA . GLY A 1 180 ? -2.754 3.027 7.792 1.00 91.69 180 GLY A CA 1
ATOM 1417 C C . GLY A 1 180 ? -3.156 4.434 7.378 1.00 91.69 180 GLY A C 1
ATOM 1418 O O . GLY A 1 180 ? -4.240 4.911 7.725 1.00 91.69 180 GLY A O 1
ATOM 1419 N N . ARG A 1 181 ? -2.304 5.083 6.584 1.00 92.06 181 ARG A N 1
ATOM 1420 C CA . ARG A 1 181 ? -2.470 6.485 6.161 1.00 92.06 181 ARG A CA 1
ATOM 1421 C C . ARG A 1 181 ? -3.876 6.834 5.666 1.00 92.06 181 ARG A C 1
ATOM 1423 O O . ARG A 1 181 ? -4.413 7.876 6.034 1.00 92.06 181 ARG A O 1
ATOM 1430 N N . GLN A 1 182 ? -4.454 5.955 4.847 1.00 92.06 182 GLN A N 1
ATOM 1431 C CA . GLN A 1 182 ? -5.737 6.161 4.164 1.00 92.06 182 GLN A CA 1
ATOM 1432 C C . GLN A 1 182 ? -6.963 5.771 4.996 1.00 92.06 182 GLN A C 1
ATOM 1434 O O . GLN A 1 182 ? -8.083 5.817 4.499 1.00 92.06 182 GLN A O 1
ATOM 1439 N N . THR A 1 183 ? -6.774 5.363 6.249 1.00 93.88 183 THR A N 1
ATOM 1440 C CA . THR A 1 183 ? -7.899 4.979 7.099 1.00 93.88 183 THR A CA 1
ATOM 1441 C C . THR A 1 183 ? -8.658 6.189 7.643 1.00 93.88 183 THR A C 1
ATOM 1443 O O . THR A 1 183 ? -8.072 7.239 7.931 1.00 93.88 183 THR A O 1
ATOM 1446 N N . GLN A 1 184 ? -9.963 6.027 7.831 1.00 95.69 184 GLN A N 1
ATOM 1447 C CA . GLN A 1 184 ? -10.844 6.965 8.518 1.00 95.69 184 GLN A CA 1
ATOM 1448 C C . GLN A 1 184 ? -11.680 6.227 9.561 1.00 95.69 184 GLN A C 1
ATOM 1450 O O . GLN A 1 184 ? -12.103 5.090 9.333 1.00 95.69 184 GLN A O 1
ATOM 1455 N N . LEU A 1 185 ? -11.950 6.892 10.682 1.00 96.75 185 LEU A N 1
ATOM 1456 C CA . LEU A 1 185 ? -12.914 6.437 11.677 1.00 96.75 185 LEU A CA 1
ATOM 1457 C C . LEU A 1 185 ? -14.292 7.049 11.391 1.00 96.75 185 LEU A C 1
ATOM 1459 O O . LEU A 1 185 ? -14.420 8.265 11.235 1.00 96.75 185 LEU A O 1
ATOM 1463 N N . GLY A 1 186 ? -15.324 6.217 11.352 1.00 96.00 186 GLY A N 1
ATOM 1464 C CA . GLY A 1 186 ? -16.713 6.630 11.153 1.00 96.00 186 GLY A CA 1
ATOM 1465 C C . GLY A 1 186 ? -17.680 5.770 11.955 1.00 96.00 186 GLY A C 1
ATOM 1466 O O . GLY A 1 186 ? -17.257 4.931 12.759 1.00 96.00 186 GLY A O 1
ATOM 1467 N N . LEU A 1 187 ? -18.973 5.965 11.716 1.00 95.69 187 LEU A N 1
ATOM 1468 C CA . LEU A 1 187 ? -20.018 5.030 12.109 1.00 95.69 187 LEU A CA 1
ATOM 1469 C C . LEU A 1 187 ? -20.554 4.296 10.881 1.00 95.69 187 LEU A C 1
ATOM 1471 O O . LEU A 1 187 ? -20.563 4.824 9.771 1.00 95.69 187 LEU A O 1
ATOM 1475 N N . ASP A 1 188 ? -20.995 3.060 11.078 1.00 93.69 188 ASP A N 1
ATOM 1476 C CA . ASP A 1 188 ? -21.819 2.378 10.086 1.00 93.69 188 ASP A CA 1
ATOM 1477 C C . ASP A 1 188 ? -23.315 2.666 10.285 1.00 93.69 188 ASP A C 1
ATOM 1479 O O . ASP A 1 188 ? -23.729 3.295 11.260 1.00 93.69 188 ASP A O 1
ATOM 1483 N N . ASP A 1 189 ? -24.143 2.148 9.378 1.00 93.88 189 ASP A N 1
ATOM 1484 C CA . ASP A 1 189 ? -25.601 2.327 9.381 1.00 93.88 189 ASP A CA 1
ATOM 1485 C C . ASP A 1 189 ? -26.292 1.813 10.660 1.00 93.88 189 ASP A C 1
ATOM 1487 O O . ASP A 1 189 ? -27.455 2.124 10.916 1.00 93.88 189 ASP A O 1
ATOM 1491 N N . GLN A 1 190 ? -25.601 0.999 11.463 1.00 95.25 190 GLN A N 1
ATOM 1492 C CA . GLN A 1 190 ? -26.096 0.470 12.733 1.00 95.25 190 GLN A CA 1
ATOM 1493 C C . GLN A 1 190 ? -25.545 1.243 13.945 1.00 95.25 190 GLN A C 1
ATOM 1495 O O . GLN A 1 190 ? -25.880 0.908 15.082 1.00 95.25 190 GLN A O 1
ATOM 1500 N N . GLY A 1 191 ? -24.724 2.271 13.721 1.00 94.38 191 GLY A N 1
ATOM 1501 C CA . GLY A 1 191 ? -24.115 3.099 14.757 1.00 94.38 191 GLY A CA 1
ATOM 1502 C C . GLY A 1 191 ? -22.871 2.489 15.408 1.00 94.38 191 GLY A C 1
ATOM 1503 O O . GLY A 1 191 ? -22.479 2.943 16.484 1.00 94.38 191 GLY A O 1
ATOM 1504 N N . TYR A 1 192 ? -22.243 1.472 14.808 1.00 95.19 192 TYR A N 1
ATOM 1505 C CA . TYR A 1 192 ? -20.970 0.935 15.302 1.00 95.19 192 TYR A CA 1
ATOM 1506 C C . TYR A 1 192 ? -19.786 1.734 14.764 1.00 95.19 192 TYR A C 1
ATOM 1508 O O . TYR A 1 192 ? -19.764 2.105 13.594 1.00 95.19 192 TYR A O 1
ATOM 1516 N N . LEU A 1 193 ? -18.759 1.922 15.600 1.00 96.38 193 LEU A N 1
ATOM 1517 C CA . LEU A 1 193 ? -17.478 2.475 15.160 1.00 96.38 193 LEU A CA 1
ATOM 1518 C C . LEU A 1 193 ? -16.844 1.568 14.103 1.00 96.38 193 LEU A C 1
ATOM 1520 O O . LEU A 1 193 ? -16.632 0.376 14.344 1.00 96.38 193 LEU A O 1
ATOM 1524 N N . VAL A 1 194 ? -16.491 2.154 12.964 1.00 96.00 194 VAL A N 1
ATOM 1525 C CA . VAL A 1 194 ? -15.885 1.463 11.829 1.00 96.00 194 VAL A CA 1
ATOM 1526 C C . VAL A 1 194 ? -14.626 2.189 11.373 1.00 96.00 194 VAL A C 1
ATOM 1528 O O . VAL A 1 194 ? -14.588 3.415 11.276 1.00 96.00 194 VAL A O 1
ATOM 1531 N N . VAL A 1 195 ? -13.586 1.412 11.092 1.00 95.62 195 VAL A N 1
ATOM 1532 C CA . VAL A 1 195 ? -12.407 1.844 10.347 1.00 95.62 195 VAL A CA 1
ATOM 1533 C C . VAL A 1 195 ? -12.640 1.474 8.891 1.00 95.62 195 VAL A C 1
ATOM 1535 O O . VAL A 1 195 ? -13.002 0.337 8.579 1.00 95.62 195 VAL A O 1
ATOM 1538 N N . SER A 1 196 ? -12.459 2.447 8.010 1.00 93.12 196 SER A N 1
ATOM 1539 C CA . SER A 1 196 ? -12.617 2.294 6.562 1.00 93.12 196 SER A CA 1
ATOM 1540 C C . SER A 1 196 ? -11.411 2.877 5.840 1.00 93.12 196 SER A C 1
ATOM 1542 O O . SER A 1 196 ? -10.741 3.751 6.386 1.00 93.12 196 SER A O 1
ATOM 1544 N N . SER A 1 197 ? -11.127 2.393 4.635 1.00 87.31 197 SER A N 1
ATOM 1545 C CA . SER A 1 197 ? -10.201 3.016 3.686 1.00 87.31 197 SER A CA 1
ATOM 1546 C C . SER A 1 197 ? -10.907 3.231 2.341 1.00 87.31 197 SER A C 1
ATOM 1548 O O . SER A 1 197 ? -12.093 2.927 2.210 1.00 87.31 197 SER A O 1
ATOM 1550 N N . GLU A 1 198 ? -10.196 3.773 1.348 1.00 80.62 198 GLU A N 1
ATOM 1551 C CA . GLU A 1 198 ? -10.706 3.933 -0.026 1.00 80.62 198 GLU A CA 1
ATOM 1552 C C . GLU A 1 198 ? -11.195 2.603 -0.630 1.00 80.62 198 GLU A C 1
ATOM 1554 O O . GLU A 1 198 ? -12.166 2.569 -1.384 1.00 80.62 198 GLU A O 1
ATOM 1559 N N . ASP A 1 199 ? -10.560 1.491 -0.251 1.00 80.75 199 ASP A N 1
ATOM 1560 C CA . ASP A 1 199 ? -11.042 0.154 -0.573 1.00 80.75 199 ASP A CA 1
ATOM 1561 C C . ASP A 1 199 ? -12.216 -0.204 0.350 1.00 80.75 199 ASP A C 1
ATOM 1563 O O . ASP A 1 199 ? -12.036 -0.656 1.482 1.00 80.75 199 ASP A O 1
ATOM 1567 N N . GLU A 1 200 ? -13.443 -0.029 -0.145 1.00 72.75 200 GLU A N 1
ATOM 1568 C CA . GLU A 1 200 ? -14.662 -0.322 0.616 1.00 72.75 200 GLU A CA 1
ATOM 1569 C C . GLU A 1 200 ? -14.772 -1.785 1.072 1.00 72.75 200 GLU A C 1
ATOM 1571 O O . GLU A 1 200 ? -15.534 -2.079 1.998 1.00 72.75 200 GLU A O 1
ATOM 1576 N N . SER A 1 201 ? -14.017 -2.706 0.458 1.00 73.56 201 SER A N 1
ATOM 1577 C CA . SER A 1 201 ? -13.960 -4.099 0.908 1.00 73.56 201 SER A CA 1
ATOM 1578 C C . SER A 1 201 ? -13.212 -4.254 2.241 1.00 73.56 201 SER A C 1
ATOM 1580 O O . SER A 1 201 ? -13.438 -5.224 2.968 1.00 73.56 201 SER A O 1
ATOM 1582 N N . ARG A 1 202 ? -12.396 -3.259 2.620 1.00 81.69 202 ARG A N 1
ATOM 1583 C CA . ARG A 1 202 ? -11.595 -3.211 3.852 1.00 81.69 202 ARG A CA 1
ATOM 1584 C C . ARG A 1 202 ? -12.268 -2.397 4.947 1.00 81.69 202 ARG A C 1
ATOM 1586 O O . ARG A 1 202 ? -11.709 -1.451 5.499 1.00 81.69 202 ARG A O 1
ATOM 1593 N N . ARG A 1 203 ? -13.497 -2.782 5.279 1.00 90.38 203 ARG A N 1
ATOM 1594 C CA . ARG A 1 203 ? -14.200 -2.257 6.454 1.00 90.38 203 ARG A CA 1
ATOM 1595 C C . ARG A 1 203 ? -13.965 -3.160 7.659 1.00 90.38 203 ARG A C 1
ATOM 1597 O O . ARG A 1 203 ? -14.012 -4.389 7.558 1.00 90.38 203 ARG A O 1
ATOM 1604 N N . TYR A 1 204 ? -13.736 -2.533 8.805 1.00 95.19 204 TYR A N 1
ATOM 1605 C CA . TYR A 1 204 ? -13.516 -3.206 10.079 1.00 95.19 204 TYR A CA 1
ATOM 1606 C C . TYR A 1 204 ? -14.275 -2.493 11.200 1.00 95.19 204 TYR A C 1
ATOM 1608 O O . TYR A 1 204 ? -14.037 -1.317 11.471 1.00 95.19 204 TYR A O 1
ATOM 1616 N N . ARG A 1 205 ? -15.177 -3.200 11.881 1.00 96.12 205 ARG A N 1
ATOM 1617 C CA . ARG A 1 205 ? -15.882 -2.706 13.068 1.00 96.12 205 ARG A CA 1
ATOM 1618 C C . ARG A 1 205 ? -15.000 -2.844 14.302 1.00 96.12 205 ARG A C 1
ATOM 1620 O O . ARG A 1 205 ? -14.526 -3.929 14.630 1.00 96.12 205 ARG A O 1
ATOM 1627 N N . ILE A 1 206 ? -14.832 -1.762 15.055 1.00 96.88 206 ILE A N 1
ATOM 1628 C CA . ILE A 1 206 ? -14.112 -1.809 16.332 1.00 96.88 206 ILE A CA 1
ATOM 1629 C C . ILE A 1 206 ? -14.790 -2.834 17.260 1.00 96.88 206 ILE A C 1
ATOM 1631 O O . ILE A 1 206 ? -15.999 -2.787 17.478 1.00 96.88 206 ILE A O 1
ATOM 1635 N N . GLY A 1 207 ? -14.008 -3.765 17.810 1.00 95.12 207 GLY A N 1
ATOM 1636 C CA . GLY A 1 207 ? -14.481 -4.851 18.670 1.00 95.12 207 GLY A CA 1
ATOM 1637 C C . GLY A 1 207 ? -14.738 -6.195 17.972 1.00 95.12 207 GLY A C 1
ATOM 1638 O O . GLY A 1 207 ? -14.890 -7.204 18.668 1.00 95.12 207 GLY A O 1
ATOM 1639 N N . GLU A 1 208 ? -14.737 -6.277 16.639 1.00 94.31 208 GLU A N 1
ATOM 1640 C CA . GLU A 1 208 ? -14.756 -7.574 15.946 1.00 94.31 208 GLU A CA 1
ATOM 1641 C C . GLU A 1 208 ? -13.348 -8.195 15.838 1.00 94.31 208 GLU A C 1
ATOM 1643 O O . GLU A 1 208 ? -12.358 -7.587 16.238 1.00 94.31 208 GLU A O 1
ATOM 1648 N N . ILE A 1 209 ? -13.237 -9.435 15.347 1.00 93.31 209 ILE A N 1
ATOM 1649 C CA . ILE A 1 209 ? -11.921 -9.980 14.976 1.00 93.31 209 ILE A CA 1
ATOM 1650 C C . ILE A 1 209 ? -11.562 -9.451 13.587 1.00 93.31 209 ILE A C 1
ATOM 1652 O O . ILE A 1 209 ? -12.295 -9.674 12.622 1.00 93.31 209 ILE A O 1
ATOM 1656 N N . GLY A 1 210 ? -10.442 -8.741 13.499 1.00 93.81 210 GLY A N 1
ATOM 1657 C CA . GLY A 1 210 ? -9.901 -8.199 12.261 1.00 93.81 210 GLY A CA 1
ATOM 1658 C C . GLY A 1 210 ? -8.728 -9.014 11.740 1.00 93.81 210 GLY A C 1
ATOM 1659 O O . GLY A 1 210 ? -8.109 -9.779 12.481 1.00 93.81 210 GLY A O 1
ATOM 1660 N N . SER A 1 211 ? -8.413 -8.808 10.465 1.00 92.44 211 SER A N 1
ATOM 1661 C CA . SER A 1 211 ? -7.198 -9.279 9.813 1.00 92.44 211 SER A CA 1
ATOM 1662 C C . SER A 1 211 ? -6.496 -8.120 9.108 1.00 92.44 211 SER A C 1
ATOM 1664 O O . SER A 1 211 ? -7.159 -7.231 8.571 1.00 92.44 211 SER A O 1
ATOM 1666 N N . TRP A 1 212 ? -5.164 -8.110 9.119 1.00 91.50 212 TRP A N 1
ATOM 1667 C CA . TRP A 1 212 ? -4.353 -7.081 8.467 1.00 91.50 212 TRP A CA 1
ATOM 1668 C C . TRP A 1 212 ? -2.983 -7.626 8.045 1.00 91.50 212 TRP A C 1
ATOM 1670 O O . TRP A 1 212 ? -2.492 -8.588 8.646 1.00 91.50 212 TRP A O 1
ATOM 1680 N N . PRO A 1 213 ? -2.348 -7.017 7.027 1.00 87.00 213 PRO A N 1
ATOM 1681 C CA . PRO A 1 213 ? -0.956 -7.292 6.695 1.00 87.00 213 PRO A CA 1
ATOM 1682 C C . PRO A 1 213 ? -0.013 -6.684 7.747 1.00 87.00 213 PRO A C 1
ATOM 1684 O O . PRO A 1 213 ? -0.279 -5.594 8.260 1.00 87.00 213 PRO A O 1
ATOM 1687 N N . GLY A 1 214 ? 1.099 -7.349 8.064 1.00 83.69 214 GLY A N 1
ATOM 1688 C CA . GLY A 1 214 ? 2.124 -6.770 8.933 1.00 83.69 214 GLY A CA 1
ATOM 1689 C C . GLY A 1 214 ? 3.131 -7.770 9.514 1.00 83.69 214 GLY A C 1
ATOM 1690 O O . GLY A 1 214 ? 3.317 -8.840 8.932 1.00 83.69 214 GLY A O 1
ATOM 1691 N N . PRO A 1 215 ? 3.785 -7.413 10.643 1.00 73.06 215 PRO A N 1
ATOM 1692 C CA . PRO A 1 215 ? 3.836 -6.067 11.213 1.00 73.06 215 PRO A CA 1
ATOM 1693 C C . PRO A 1 215 ? 4.739 -5.173 10.358 1.00 73.06 215 PRO A C 1
ATOM 1695 O O . PRO A 1 215 ? 5.872 -5.535 10.055 1.00 73.06 215 PRO A O 1
ATOM 1698 N N . ASN A 1 216 ? 4.263 -3.990 9.983 1.00 81.25 216 ASN A N 1
ATOM 1699 C CA . ASN A 1 216 ? 5.140 -2.997 9.364 1.00 81.25 216 ASN A CA 1
ATOM 1700 C C . ASN A 1 216 ? 5.988 -2.302 10.438 1.00 81.25 216 ASN A C 1
ATOM 1702 O O . ASN A 1 216 ? 5.571 -2.198 11.596 1.00 81.25 216 ASN A O 1
ATOM 1706 N N . SER A 1 217 ? 7.173 -1.828 10.052 1.00 81.50 217 SER A N 1
ATOM 1707 C CA . SER A 1 217 ? 8.039 -1.042 10.932 1.00 81.50 217 SER A CA 1
ATOM 1708 C C . SER A 1 217 ? 7.341 0.236 11.396 1.00 81.50 217 SER A C 1
ATOM 1710 O O . SER A 1 217 ? 6.512 0.805 10.686 1.00 81.50 217 SER A O 1
ATOM 1712 N N . ILE A 1 218 ? 7.697 0.688 12.595 1.00 88.06 218 ILE A N 1
ATOM 1713 C CA . ILE A 1 218 ? 7.185 1.918 13.198 1.00 88.06 218 ILE A CA 1
ATOM 1714 C C . ILE A 1 218 ? 8.337 2.913 13.268 1.00 88.06 218 ILE A C 1
ATOM 1716 O O . ILE A 1 218 ? 9.417 2.576 13.750 1.00 88.06 218 ILE A O 1
ATOM 1720 N N . ASP A 1 219 ? 8.094 4.124 12.780 1.00 86.94 219 ASP A N 1
ATOM 1721 C CA . ASP A 1 219 ? 9.002 5.260 12.902 1.00 86.94 219 ASP A CA 1
ATOM 1722 C C . ASP A 1 219 ? 8.622 6.054 14.161 1.00 86.94 219 ASP A C 1
ATOM 1724 O O . ASP A 1 219 ? 7.606 6.746 14.185 1.00 86.94 219 ASP A O 1
ATOM 1728 N N . ASP A 1 220 ? 9.420 5.950 15.229 1.00 88.75 220 ASP A N 1
ATOM 1729 C CA . ASP A 1 220 ? 9.184 6.696 16.477 1.00 88.75 220 ASP A CA 1
ATOM 1730 C C . ASP A 1 220 ? 9.313 8.224 16.296 1.00 88.75 220 ASP A C 1
ATOM 1732 O O . ASP A 1 220 ? 8.891 8.994 17.165 1.00 88.75 220 ASP A O 1
ATOM 1736 N N . SER A 1 221 ? 9.881 8.683 15.174 1.00 88.31 221 SER A N 1
ATOM 1737 C CA . SER A 1 221 ? 9.942 10.098 14.806 1.00 88.31 221 SER A CA 1
ATOM 1738 C C . SER A 1 221 ? 8.711 10.582 14.026 1.00 88.31 221 SER A C 1
ATOM 1740 O O . SER A 1 221 ? 8.593 11.786 13.770 1.00 88.31 221 SER A O 1
ATOM 1742 N N . ASP A 1 222 ? 7.762 9.700 13.704 1.00 89.56 222 ASP A N 1
ATOM 1743 C CA . ASP A 1 222 ? 6.500 10.079 13.070 1.00 89.56 222 ASP A CA 1
ATOM 1744 C C . ASP A 1 222 ? 5.664 10.966 14.028 1.00 89.56 222 ASP A C 1
ATOM 1746 O O . ASP A 1 222 ? 5.510 10.632 15.212 1.00 89.56 222 ASP A O 1
ATOM 1750 N N . PRO A 1 223 ? 5.134 12.120 13.568 1.00 91.12 223 PRO A N 1
ATOM 1751 C CA . PRO A 1 223 ? 4.292 12.992 14.384 1.00 91.12 223 PRO A CA 1
ATOM 1752 C C . PRO A 1 223 ? 3.097 12.288 15.039 1.00 91.12 223 PRO A C 1
ATOM 1754 O O . PRO A 1 223 ? 2.865 12.512 16.227 1.00 91.12 223 PRO A O 1
ATOM 1757 N N . ASP A 1 224 ? 2.399 11.409 14.318 1.00 93.56 224 ASP A N 1
ATOM 1758 C CA . ASP A 1 224 ? 1.232 10.682 14.823 1.00 93.56 224 ASP A CA 1
ATOM 1759 C C . ASP A 1 224 ? 1.648 9.622 15.858 1.00 93.56 224 ASP A C 1
ATOM 1761 O O . ASP A 1 224 ? 0.913 9.352 16.809 1.00 93.56 224 ASP A O 1
ATOM 1765 N N . VAL A 1 225 ? 2.847 9.039 15.725 1.00 95.38 225 VAL A N 1
ATOM 1766 C CA . VAL A 1 225 ? 3.406 8.116 16.731 1.00 95.38 225 VAL A CA 1
ATOM 1767 C C . VAL A 1 225 ? 3.773 8.866 18.010 1.00 95.38 225 VAL A C 1
ATOM 1769 O O . VAL A 1 225 ? 3.480 8.394 19.113 1.00 95.38 225 VAL A O 1
ATOM 1772 N N . ARG A 1 226 ? 4.368 10.058 17.895 1.00 95.69 226 ARG A N 1
ATOM 1773 C CA . ARG A 1 226 ? 4.643 10.910 19.061 1.00 95.69 226 ARG A CA 1
ATOM 1774 C C . ARG A 1 226 ? 3.360 11.358 19.754 1.00 95.69 226 ARG A C 1
ATOM 1776 O O . ARG A 1 226 ? 3.287 11.269 20.979 1.00 95.69 226 ARG A O 1
ATOM 1783 N N . GLU A 1 227 ? 2.356 11.786 18.991 1.00 95.38 227 GLU A N 1
ATOM 1784 C CA . GLU A 1 227 ? 1.038 12.165 19.514 1.00 95.38 227 GLU A CA 1
ATOM 1785 C C . GLU A 1 227 ? 0.375 10.981 20.232 1.00 95.38 227 GLU A C 1
ATOM 1787 O O . GLU A 1 227 ? -0.086 11.110 21.369 1.00 95.38 227 GLU A O 1
ATOM 1792 N N . LEU A 1 228 ? 0.424 9.789 19.629 1.00 96.81 228 LEU A N 1
ATOM 1793 C CA . LEU A 1 228 ? -0.062 8.560 20.248 1.00 96.81 228 LEU A CA 1
ATOM 1794 C C . LEU A 1 228 ? 0.595 8.307 21.606 1.00 96.81 228 LEU A C 1
ATOM 1796 O O . LEU A 1 228 ? -0.101 8.072 22.596 1.00 96.81 228 LEU A O 1
ATOM 1800 N N . ARG A 1 229 ? 1.926 8.387 21.681 1.00 97.00 229 ARG A N 1
ATOM 1801 C CA . ARG A 1 229 ? 2.654 8.179 22.940 1.00 97.00 229 ARG A CA 1
ATOM 1802 C C . ARG A 1 229 ? 2.317 9.241 23.984 1.00 97.00 229 ARG A C 1
ATOM 1804 O O . ARG A 1 229 ? 2.144 8.909 25.156 1.00 97.00 229 ARG A O 1
ATOM 1811 N N . GLN A 1 230 ? 2.184 10.496 23.563 1.00 96.81 230 GLN A N 1
ATOM 1812 C CA . GLN A 1 230 ? 1.842 11.614 24.440 1.00 96.81 230 GLN A CA 1
ATOM 1813 C C . GLN A 1 230 ? 0.458 11.444 25.084 1.00 96.81 230 GLN A C 1
ATOM 1815 O O . GLN A 1 230 ? 0.304 11.719 26.273 1.00 96.81 230 GLN A O 1
ATOM 1820 N N . HIS A 1 231 ? -0.537 10.975 24.327 1.00 96.62 231 HIS A N 1
ATOM 1821 C CA . HIS A 1 231 ? -1.923 10.880 24.799 1.00 96.62 231 HIS A CA 1
ATOM 1822 C C . HIS A 1 231 ? -2.306 9.513 25.385 1.00 96.62 231 HIS A C 1
ATOM 1824 O O . HIS A 1 231 ? -3.227 9.438 26.203 1.00 96.62 231 HIS A O 1
ATOM 1830 N N . CYS A 1 232 ? -1.621 8.437 24.986 1.00 97.06 232 CYS A N 1
ATOM 1831 C CA . CYS A 1 232 ? -2.001 7.061 25.323 1.00 97.06 232 CYS A CA 1
ATOM 1832 C C . CYS A 1 232 ? -0.927 6.252 26.065 1.00 97.06 232 CYS A C 1
ATOM 1834 O O . CYS A 1 232 ? -1.203 5.119 26.478 1.00 97.06 232 CYS A O 1
ATOM 1836 N N . GLY A 1 233 ? 0.259 6.829 26.283 1.00 95.50 233 GLY A N 1
ATOM 1837 C CA . GLY A 1 233 ? 1.349 6.235 27.056 1.00 95.50 233 GLY A CA 1
ATOM 1838 C C . GLY A 1 233 ? 2.415 5.523 26.215 1.00 95.50 233 GLY A C 1
ATOM 1839 O O . GLY A 1 233 ? 2.382 5.506 24.989 1.00 95.50 233 GLY A O 1
ATOM 1840 N N . GLY A 1 234 ? 3.397 4.934 26.901 1.00 94.38 234 GLY A N 1
ATOM 1841 C CA . GLY A 1 234 ? 4.605 4.359 26.293 1.00 94.38 234 GLY A CA 1
ATOM 1842 C C . GLY A 1 234 ? 4.521 2.885 25.885 1.00 94.38 234 GLY A C 1
ATOM 1843 O O . GLY A 1 234 ? 5.561 2.303 25.583 1.00 94.38 234 GLY A O 1
ATOM 1844 N N . ASP A 1 235 ? 3.334 2.275 25.899 1.00 94.56 235 ASP A N 1
ATOM 1845 C CA . ASP A 1 235 ? 3.167 0.851 25.577 1.00 94.56 235 ASP A CA 1
ATOM 1846 C C . ASP A 1 235 ? 3.645 0.523 24.145 1.00 94.56 235 ASP A C 1
ATOM 1848 O O . ASP A 1 235 ? 3.697 1.417 23.290 1.00 94.56 235 ASP A O 1
ATOM 1852 N N . PRO A 1 236 ? 3.980 -0.750 23.845 1.00 95.12 236 PRO A N 1
ATOM 1853 C CA . PRO A 1 236 ? 4.329 -1.158 22.489 1.00 95.12 236 PRO A CA 1
ATOM 1854 C C . PRO A 1 236 ? 3.228 -0.787 21.494 1.00 95.12 236 PRO A C 1
ATOM 1856 O O . PRO A 1 236 ? 2.043 -0.904 21.802 1.00 95.12 236 PRO A O 1
ATOM 1859 N N . ILE A 1 237 ? 3.621 -0.369 20.293 1.00 95.62 237 ILE A N 1
ATOM 1860 C CA . ILE A 1 237 ? 2.700 -0.026 19.207 1.00 95.62 237 ILE A CA 1
ATOM 1861 C C . ILE A 1 237 ? 2.706 -1.171 18.193 1.00 95.62 237 ILE A C 1
ATOM 1863 O O . ILE A 1 237 ? 3.745 -1.758 17.901 1.00 95.62 237 ILE A O 1
ATOM 1867 N N . THR A 1 238 ? 1.537 -1.505 17.658 1.00 94.38 238 THR A N 1
ATOM 1868 C CA . THR A 1 238 ? 1.367 -2.405 16.519 1.00 94.38 238 THR A CA 1
ATOM 1869 C C . THR A 1 238 ? 0.761 -1.629 15.360 1.00 94.38 238 THR A C 1
ATOM 1871 O O . THR A 1 238 ? -0.309 -1.034 15.493 1.00 94.38 238 THR A O 1
ATOM 1874 N N . ASN A 1 239 ? 1.436 -1.653 14.212 1.00 93.06 239 ASN A N 1
ATOM 1875 C CA . ASN A 1 239 ? 0.891 -1.127 12.969 1.00 93.06 239 ASN A CA 1
ATOM 1876 C C . ASN A 1 239 ? -0.087 -2.152 12.377 1.00 93.06 239 ASN A C 1
ATOM 1878 O O . ASN A 1 239 ? 0.315 -3.257 12.008 1.00 93.06 239 ASN A O 1
ATOM 1882 N N . VAL A 1 240 ? -1.368 -1.785 12.327 1.00 92.56 240 VAL A N 1
ATOM 1883 C CA . VAL A 1 240 ? -2.447 -2.620 11.771 1.00 92.56 240 VAL A CA 1
ATOM 1884 C C . VAL A 1 240 ? -2.825 -2.215 10.347 1.00 92.56 240 VAL A C 1
ATOM 1886 O O . VAL A 1 240 ? -3.767 -2.767 9.786 1.00 92.56 240 VAL A O 1
ATOM 1889 N N . ALA A 1 241 ? -2.107 -1.249 9.763 1.00 88.38 241 ALA A N 1
ATOM 1890 C CA . ALA A 1 241 ? -2.323 -0.727 8.423 1.00 88.38 241 ALA A CA 1
ATOM 1891 C C . ALA A 1 241 ? -3.822 -0.491 8.137 1.00 88.38 241 ALA A C 1
ATOM 1893 O O . ALA A 1 241 ? -4.486 0.280 8.826 1.00 88.38 241 ALA A O 1
ATOM 1894 N N . GLU A 1 242 ? -4.371 -1.154 7.123 1.00 89.31 242 GLU A N 1
ATOM 1895 C CA . GLU A 1 242 ? -5.804 -1.124 6.824 1.00 89.31 242 GLU A CA 1
ATOM 1896 C C . GLU A 1 242 ? -6.428 -2.445 7.287 1.00 89.31 242 GLU A C 1
ATOM 1898 O O . GLU A 1 242 ? -6.373 -3.428 6.539 1.00 89.31 242 GLU A O 1
ATOM 1903 N N . PRO A 1 243 ? -6.965 -2.512 8.519 1.00 92.50 243 PRO A N 1
ATOM 1904 C CA . PRO A 1 243 ? -7.616 -3.716 8.998 1.00 92.50 243 PRO A CA 1
ATOM 1905 C C . PRO A 1 243 ? -8.938 -3.927 8.266 1.00 92.50 243 PRO A C 1
ATOM 1907 O O . PRO A 1 243 ? -9.644 -2.983 7.921 1.00 92.50 243 PRO A O 1
ATOM 1910 N N . GLN A 1 244 ? -9.303 -5.189 8.094 1.00 93.25 244 GLN A N 1
ATOM 1911 C CA . GLN A 1 244 ? -10.597 -5.609 7.565 1.00 93.25 244 GLN A CA 1
ATOM 1912 C C . GLN A 1 244 ? -11.202 -6.677 8.472 1.00 93.25 244 GLN A C 1
ATOM 1914 O O . GLN A 1 244 ? -10.479 -7.354 9.206 1.00 93.25 244 GLN A O 1
ATOM 1919 N N . SER A 1 245 ? -12.521 -6.860 8.425 1.00 92.69 245 SER A N 1
ATOM 1920 C CA . SER A 1 245 ? -13.180 -7.960 9.138 1.00 92.69 245 SER A CA 1
ATOM 1921 C C . SER A 1 245 ? -12.570 -9.310 8.740 1.00 92.69 245 SER A C 1
ATOM 1923 O O . SER A 1 245 ? -12.538 -9.662 7.558 1.00 92.69 245 SER A O 1
ATOM 1925 N N . GLU A 1 246 ? -12.127 -10.110 9.717 1.00 91.25 246 GLU A N 1
ATOM 1926 C CA . GLU A 1 246 ? -11.581 -11.451 9.455 1.00 91.25 246 GLU A CA 1
ATOM 1927 C C . GLU A 1 246 ? -12.637 -12.347 8.791 1.00 91.25 246 GLU A C 1
ATOM 1929 O O . GLU A 1 246 ? -12.325 -13.168 7.925 1.00 91.25 246 GLU A O 1
ATOM 1934 N N . ARG A 1 247 ? -13.914 -12.150 9.141 1.00 88.00 247 ARG A N 1
ATOM 1935 C CA . ARG A 1 247 ? -15.042 -12.848 8.519 1.00 88.00 247 ARG A CA 1
ATOM 1936 C C . ARG A 1 247 ? -15.130 -12.538 7.024 1.00 88.00 247 ARG A C 1
ATOM 1938 O O . ARG A 1 247 ? -15.283 -13.471 6.240 1.00 88.00 247 ARG A O 1
ATOM 1945 N N . LEU A 1 248 ? -15.046 -11.260 6.639 1.00 87.56 248 LEU A N 1
ATOM 1946 C CA . LEU A 1 248 ? -15.119 -10.838 5.234 1.00 87.56 248 LEU A CA 1
ATOM 1947 C C . LEU A 1 248 ? -13.883 -11.285 4.454 1.00 87.56 248 LEU A C 1
ATOM 1949 O O . LEU A 1 248 ? -14.026 -11.849 3.373 1.00 87.56 248 LEU A O 1
ATOM 1953 N N . PHE A 1 249 ? -12.695 -11.136 5.044 1.00 87.62 249 PHE A N 1
ATOM 1954 C CA . PHE A 1 249 ? -11.438 -11.613 4.465 1.00 87.62 249 PHE A CA 1
ATOM 1955 C C . PHE A 1 249 ? -11.454 -13.113 4.148 1.00 87.62 249 PHE A C 1
ATOM 1957 O O . PHE A 1 249 ? -10.844 -13.572 3.186 1.00 87.62 249 PHE A O 1
ATOM 1964 N N . SER A 1 250 ? -12.166 -13.890 4.962 1.00 87.75 250 SER A N 1
ATOM 1965 C CA . SER A 1 250 ? -12.214 -15.347 4.839 1.00 87.75 250 SER A CA 1
ATOM 1966 C C . SER A 1 250 ? -13.304 -15.853 3.899 1.00 87.75 250 SER A C 1
ATOM 1968 O O . SER A 1 250 ? -13.427 -17.068 3.724 1.00 87.75 250 SER A O 1
ATOM 1970 N N . LEU A 1 251 ? -14.110 -14.960 3.311 1.00 87.19 251 LEU A N 1
ATOM 1971 C CA . LEU A 1 251 ? -15.098 -15.351 2.312 1.00 87.19 251 LEU A CA 1
ATOM 1972 C C . LEU A 1 251 ? -14.410 -16.020 1.110 1.00 87.19 251 LEU A C 1
ATOM 1974 O O . LEU A 1 251 ? -13.280 -15.677 0.757 1.00 87.19 251 LEU A O 1
ATOM 1978 N N . PRO A 1 252 ? -15.066 -17.005 0.478 1.00 85.88 252 PRO A N 1
ATOM 1979 C CA . PRO A 1 252 ? -14.474 -17.715 -0.642 1.00 85.88 252 PRO A CA 1
ATOM 1980 C C . PRO A 1 252 ? -14.308 -16.788 -1.853 1.00 85.88 252 PRO A C 1
ATOM 1982 O O . PRO A 1 252 ? -15.215 -16.020 -2.177 1.00 85.88 252 PRO A O 1
ATOM 1985 N N . SER A 1 253 ? -13.171 -16.889 -2.548 1.00 87.06 253 SER A N 1
ATOM 1986 C CA . SER A 1 253 ? -12.951 -16.177 -3.809 1.00 87.06 253 SER A CA 1
ATOM 1987 C C . SER A 1 253 ? -13.608 -16.916 -4.990 1.00 87.06 253 SER A C 1
ATOM 1989 O O . SER A 1 253 ? -13.758 -18.145 -4.944 1.00 87.06 253 SER A O 1
ATOM 1991 N N . PRO A 1 254 ? -13.989 -16.207 -6.072 1.00 90.12 254 PRO A N 1
ATOM 1992 C CA . PRO A 1 254 ? -14.531 -16.823 -7.285 1.00 90.12 254 PRO A CA 1
ATOM 1993 C C . PRO A 1 254 ? -13.667 -17.956 -7.851 1.00 90.12 254 PRO A C 1
ATOM 1995 O O . PRO A 1 254 ? -14.182 -19.019 -8.198 1.00 90.12 254 PRO A O 1
ATOM 1998 N N . GLU A 1 255 ? -12.351 -17.758 -7.889 1.00 88.62 255 GLU A N 1
ATOM 1999 C CA . GLU A 1 255 ? -11.393 -18.729 -8.426 1.00 88.62 255 GLU A CA 1
ATOM 2000 C C . GLU A 1 255 ? -11.383 -20.023 -7.608 1.00 88.62 255 GLU A C 1
ATOM 2002 O O . GLU A 1 255 ? -11.522 -21.114 -8.163 1.00 88.62 255 GLU A O 1
ATOM 2007 N N . TRP A 1 256 ? -11.341 -19.917 -6.278 1.00 86.75 256 TRP A N 1
ATOM 2008 C CA . TRP A 1 256 ? -11.323 -21.092 -5.406 1.00 86.75 256 TRP A CA 1
ATOM 2009 C C . TRP A 1 256 ? -12.610 -21.902 -5.482 1.00 86.75 256 TRP A C 1
ATOM 2011 O O . TRP A 1 256 ? -12.577 -23.130 -5.386 1.00 86.75 256 TRP A O 1
ATOM 2021 N N . VAL A 1 257 ? -13.760 -21.246 -5.652 1.00 90.88 257 VAL A N 1
ATOM 2022 C CA . VAL A 1 257 ? -15.020 -21.981 -5.809 1.00 90.88 257 VAL A CA 1
ATOM 2023 C C . VAL A 1 257 ? -15.138 -22.599 -7.193 1.00 90.88 257 VAL A C 1
ATOM 2025 O O . VAL A 1 257 ? -15.728 -23.671 -7.312 1.00 90.88 257 VAL A O 1
ATOM 2028 N N . ALA A 1 258 ? -14.542 -22.002 -8.226 1.00 92.12 258 ALA A N 1
ATOM 2029 C CA . ALA A 1 258 ? -14.420 -22.657 -9.524 1.00 92.12 258 ALA A CA 1
ATOM 2030 C C . ALA A 1 258 ? -13.570 -23.935 -9.422 1.00 92.12 258 ALA A C 1
ATOM 2032 O O . ALA A 1 258 ? -13.972 -24.979 -9.935 1.00 92.12 258 ALA A O 1
ATOM 2033 N N . ASP A 1 259 ? -12.458 -23.895 -8.688 1.00 90.75 259 ASP A N 1
ATOM 2034 C CA . ASP A 1 259 ? -11.663 -25.088 -8.385 1.00 90.75 259 ASP A CA 1
ATOM 2035 C C . ASP A 1 259 ? -12.435 -26.115 -7.557 1.00 90.75 259 ASP A C 1
ATOM 2037 O O . ASP A 1 259 ? -12.419 -27.301 -7.882 1.00 90.75 259 ASP A O 1
ATOM 2041 N N . TYR A 1 260 ? -13.183 -25.668 -6.543 1.00 91.06 260 TYR A N 1
ATOM 2042 C CA . TYR A 1 260 ? -14.043 -26.543 -5.742 1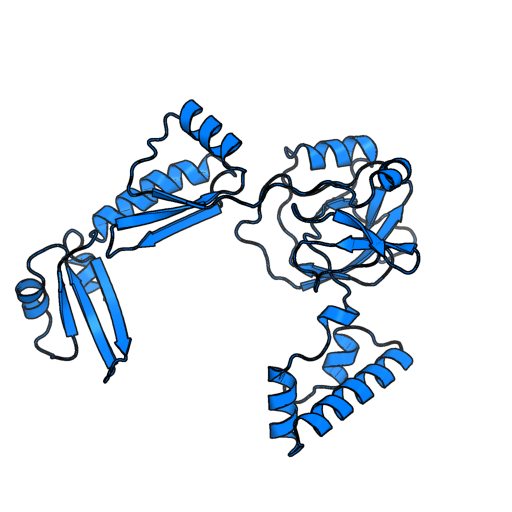.00 91.06 260 TYR A CA 1
ATOM 2043 C C . TYR A 1 260 ? -15.096 -27.238 -6.594 1.00 91.06 260 TYR A C 1
ATOM 2045 O O . TYR A 1 260 ? -15.321 -28.442 -6.457 1.00 91.06 260 TYR A O 1
ATOM 2053 N N . ALA A 1 261 ? -15.724 -26.484 -7.493 1.00 94.00 261 ALA A N 1
ATOM 2054 C CA . ALA A 1 261 ? -16.710 -26.995 -8.425 1.00 94.00 261 ALA A CA 1
ATOM 2055 C C . ALA A 1 261 ? -16.105 -28.083 -9.320 1.00 94.00 261 ALA A C 1
ATOM 2057 O O . ALA A 1 261 ? -16.683 -29.163 -9.435 1.00 94.00 261 ALA A O 1
ATOM 2058 N N . ARG A 1 262 ? -14.912 -27.837 -9.879 1.00 93.56 262 ARG A N 1
ATOM 2059 C CA . ARG A 1 262 ? -14.179 -28.816 -10.695 1.00 93.56 262 ARG A CA 1
ATOM 2060 C C . ARG A 1 262 ? -13.826 -30.074 -9.906 1.00 93.56 262 ARG A C 1
ATOM 2062 O O . ARG A 1 262 ? -14.161 -31.170 -10.343 1.00 93.56 262 ARG A O 1
ATOM 2069 N N . ALA A 1 263 ? -13.202 -29.918 -8.741 1.00 92.62 263 ALA A N 1
ATOM 2070 C CA . ALA A 1 263 ? -12.744 -31.034 -7.917 1.00 92.62 263 ALA A CA 1
ATOM 2071 C C . ALA A 1 263 ? -13.897 -31.935 -7.439 1.00 92.62 263 ALA A C 1
ATOM 2073 O O . ALA A 1 263 ? -13.725 -33.144 -7.318 1.00 92.62 263 ALA A O 1
ATOM 2074 N N . ASN A 1 264 ? -15.082 -31.361 -7.206 1.00 91.62 264 ASN A N 1
ATOM 2075 C CA . ASN A 1 264 ? -16.244 -32.079 -6.676 1.00 91.62 264 ASN A CA 1
ATOM 2076 C C . ASN A 1 264 ? -17.321 -32.378 -7.735 1.00 91.62 264 ASN A C 1
ATOM 2078 O O . ASN A 1 264 ? -18.408 -32.830 -7.382 1.00 91.62 264 ASN A O 1
ATOM 2082 N N . SER A 1 265 ? -17.047 -32.131 -9.024 1.00 95.00 265 SER A N 1
ATOM 2083 C CA . SER A 1 265 ? -18.016 -32.314 -10.122 1.00 95.00 265 SER A CA 1
ATOM 2084 C C . SER A 1 265 ? -19.357 -31.595 -9.886 1.00 95.00 265 SER A C 1
ATOM 2086 O O . SER A 1 265 ? -20.433 -32.128 -10.159 1.00 95.00 265 SER A O 1
ATOM 2088 N N . LEU A 1 266 ? -19.297 -30.370 -9.360 1.00 95.25 266 LEU A N 1
ATOM 2089 C CA . LEU A 1 266 ? -20.455 -29.515 -9.099 1.00 95.25 266 LEU A CA 1
ATOM 2090 C C . LEU A 1 266 ? -20.553 -28.407 -10.149 1.00 95.25 266 LEU A C 1
ATOM 2092 O O . LEU A 1 266 ? -19.549 -27.952 -10.695 1.00 95.25 266 LEU A O 1
ATOM 2096 N N . SER A 1 267 ? -21.757 -27.876 -10.370 1.00 97.19 267 SER A N 1
ATOM 2097 C CA . SER A 1 267 ? -21.869 -26.558 -11.003 1.00 97.19 267 SER A CA 1
ATOM 2098 C C . SER A 1 267 ? -21.307 -25.473 -10.078 1.00 97.19 267 SER A C 1
ATOM 2100 O O . SER A 1 267 ? -21.375 -25.586 -8.852 1.00 97.19 267 SER A O 1
ATOM 2102 N N . TYR A 1 268 ? -20.832 -24.369 -10.658 1.00 95.06 268 TYR A N 1
ATOM 2103 C CA . TYR A 1 268 ? -20.326 -23.223 -9.894 1.00 95.06 268 TYR A CA 1
ATOM 2104 C C . TYR A 1 268 ? -21.330 -22.723 -8.838 1.00 95.06 268 TYR A C 1
ATOM 2106 O O . TYR A 1 268 ? -20.970 -22.472 -7.690 1.00 95.06 268 TYR A O 1
ATOM 2114 N N . ARG A 1 269 ? -22.625 -22.669 -9.185 1.00 96.62 269 ARG A N 1
ATOM 2115 C CA . ARG A 1 269 ? -23.695 -22.268 -8.256 1.00 96.62 269 ARG A CA 1
ATOM 2116 C C . ARG A 1 269 ? -23.858 -23.252 -7.094 1.00 96.62 269 ARG A C 1
ATOM 2118 O O . ARG A 1 269 ? -24.017 -22.814 -5.957 1.00 96.62 269 ARG A O 1
ATOM 2125 N N . GLN A 1 270 ? -23.824 -24.559 -7.365 1.00 96.94 270 GLN A N 1
ATOM 2126 C CA . GLN A 1 270 ? -23.902 -25.586 -6.318 1.00 96.94 270 GLN A CA 1
ATOM 2127 C C . GLN A 1 270 ? -22.688 -25.517 -5.390 1.00 96.94 270 GLN A C 1
ATOM 2129 O O . GLN A 1 270 ? -22.860 -25.561 -4.176 1.00 96.94 270 GLN A O 1
ATOM 2134 N N . ALA A 1 271 ? -21.485 -25.349 -5.944 1.00 94.88 271 ALA A N 1
ATOM 2135 C CA . ALA A 1 271 ? -20.264 -25.174 -5.168 1.00 94.88 271 ALA A CA 1
ATOM 2136 C C . ALA A 1 271 ? -20.358 -23.949 -4.243 1.00 94.88 271 ALA A C 1
ATOM 2138 O O . ALA A 1 271 ? -20.124 -24.066 -3.041 1.00 94.88 271 ALA A O 1
ATOM 2139 N N . TRP A 1 272 ? -20.819 -22.806 -4.764 1.00 94.88 272 TRP A N 1
ATOM 2140 C CA . TRP A 1 272 ? -21.007 -21.582 -3.977 1.00 94.88 272 TRP A CA 1
ATOM 2141 C C . TRP A 1 272 ? -21.969 -21.794 -2.800 1.00 94.88 272 TRP A C 1
ATOM 2143 O O . TRP A 1 272 ? -21.665 -21.449 -1.657 1.00 94.88 272 TRP A O 1
ATOM 2153 N N . GLN A 1 273 ? -23.117 -22.429 -3.058 1.00 95.69 273 GLN A N 1
ATOM 2154 C CA . GLN A 1 273 ? -24.101 -22.750 -2.021 1.00 95.69 273 GLN A CA 1
ATOM 2155 C C . GLN A 1 273 ? -23.553 -23.724 -0.971 1.00 95.69 273 GLN A C 1
ATOM 2157 O O . GLN A 1 273 ? -23.811 -23.545 0.222 1.00 95.69 273 GLN A O 1
ATOM 2162 N N . GLN A 1 274 ? -22.799 -24.744 -1.388 1.00 94.88 274 GLN A N 1
ATOM 2163 C CA . GLN A 1 274 ? -22.220 -25.724 -0.472 1.00 94.88 274 GLN A CA 1
ATOM 2164 C C . GLN A 1 274 ? -21.147 -25.107 0.430 1.00 94.88 274 GLN A C 1
ATOM 2166 O O . GLN A 1 274 ? -21.207 -25.308 1.646 1.00 94.88 274 GLN A O 1
ATOM 2171 N N . VAL A 1 275 ? -20.225 -24.319 -0.133 1.00 93.50 275 VAL A N 1
ATOM 2172 C CA . VAL A 1 275 ? -19.148 -23.655 0.619 1.00 93.50 275 VAL A CA 1
ATOM 2173 C C . VAL A 1 275 ? -19.731 -22.667 1.630 1.00 93.50 275 VAL A C 1
ATOM 2175 O O . VAL A 1 275 ? -19.469 -22.796 2.827 1.00 93.50 275 VAL A O 1
ATOM 2178 N N . LEU A 1 276 ? -20.605 -21.751 1.197 1.00 92.81 276 LEU A N 1
ATOM 2179 C CA . LEU A 1 276 ? -21.244 -20.790 2.106 1.00 92.81 276 LEU A CA 1
ATOM 2180 C C . LEU A 1 276 ? -22.111 -21.482 3.165 1.00 92.81 276 LEU A C 1
ATOM 2182 O O . LEU A 1 276 ? -22.104 -21.101 4.33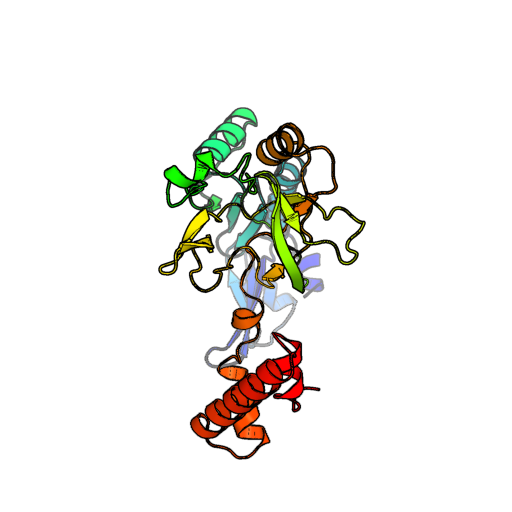8 1.00 92.81 276 LEU A O 1
ATOM 2186 N N . GLY A 1 277 ? -22.847 -22.525 2.771 1.00 94.44 277 GLY A N 1
ATOM 2187 C CA . GLY A 1 277 ? -23.649 -23.325 3.690 1.00 94.44 277 GLY A CA 1
ATOM 2188 C C . GLY A 1 277 ? -22.797 -24.029 4.746 1.00 94.44 277 GLY A C 1
ATOM 2189 O O . GLY A 1 277 ? -23.209 -24.110 5.903 1.00 94.44 277 GLY A O 1
ATOM 2190 N N . CYS A 1 278 ? -21.615 -24.518 4.369 1.00 93.94 278 CYS A N 1
ATOM 2191 C CA . CYS A 1 278 ? -20.645 -25.086 5.296 1.00 93.94 278 CYS A CA 1
ATOM 2192 C C . CYS A 1 278 ? -20.101 -24.031 6.257 1.00 93.94 278 CYS A C 1
ATOM 2194 O O . CYS A 1 278 ? -20.235 -24.213 7.466 1.00 93.94 278 CYS A O 1
ATOM 2196 N N . MET A 1 279 ? -19.595 -22.904 5.750 1.00 93.25 279 MET A N 1
ATOM 2197 C CA . MET A 1 279 ? -19.024 -21.849 6.593 1.00 93.25 279 MET A CA 1
ATOM 2198 C C . MET A 1 279 ? -20.039 -21.342 7.621 1.00 93.25 279 MET A C 1
ATOM 2200 O O . MET A 1 279 ? -19.731 -21.264 8.805 1.00 93.25 279 MET A O 1
ATOM 2204 N N . LYS A 1 280 ? -21.301 -21.134 7.219 1.00 93.00 280 LYS A N 1
ATOM 2205 C CA . LYS A 1 280 ? -22.387 -20.753 8.139 1.00 93.00 280 LYS A CA 1
ATOM 2206 C C . LYS A 1 280 ? -22.623 -21.778 9.260 1.00 93.00 280 LYS A C 1
ATOM 2208 O O . LYS A 1 280 ? -23.040 -21.406 10.356 1.00 93.00 280 LYS A O 1
ATOM 2213 N N . ARG A 1 281 ? -22.411 -23.076 9.005 1.00 95.44 281 ARG A N 1
ATOM 2214 C CA . ARG A 1 281 ? -22.495 -24.120 10.045 1.00 95.44 2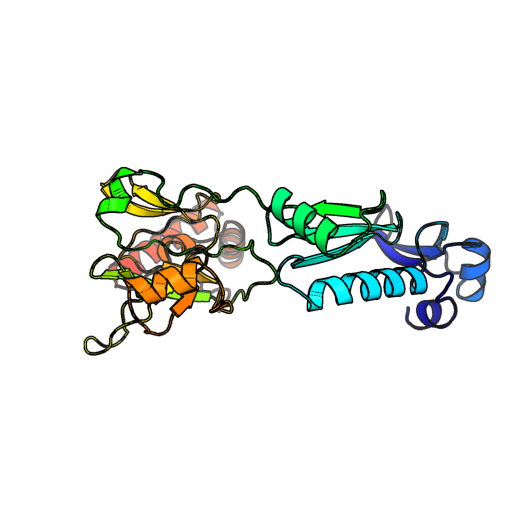81 ARG A CA 1
ATOM 2215 C C . ARG A 1 281 ? -21.287 -24.086 10.974 1.00 95.44 281 ARG A C 1
ATOM 2217 O O . ARG A 1 281 ? -21.474 -24.259 12.173 1.00 95.44 281 ARG A O 1
ATOM 2224 N N . GLU A 1 282 ? -20.091 -23.862 10.443 1.00 94.12 282 GLU A N 1
ATOM 2225 C CA . GLU A 1 282 ? -18.866 -23.750 11.241 1.00 94.12 282 GLU A CA 1
ATOM 2226 C C . GLU A 1 282 ? -18.898 -22.519 12.158 1.00 94.12 282 GLU A C 1
ATOM 2228 O O . GLU A 1 282 ? -18.601 -22.639 13.345 1.00 94.12 282 GLU A O 1
ATOM 2233 N N . GLU A 1 283 ? -19.417 -21.391 11.671 1.00 91.06 283 GLU A N 1
ATOM 2234 C CA . GLU A 1 283 ? -19.653 -20.186 12.479 1.00 91.06 283 GLU A CA 1
ATOM 2235 C C . GLU A 1 283 ? -20.588 -20.452 13.660 1.00 91.06 283 GLU A C 1
ATOM 2237 O O . GLU A 1 283 ? -20.294 -20.070 14.791 1.00 91.06 283 GLU A O 1
ATOM 2242 N N . ARG A 1 284 ? -21.685 -21.189 13.440 1.00 92.44 284 ARG A N 1
ATOM 2243 C CA . ARG A 1 284 ? -22.596 -21.606 14.525 1.00 92.44 284 ARG A CA 1
ATOM 2244 C C . ARG A 1 284 ? -21.939 -22.543 15.539 1.00 92.44 284 ARG A C 1
ATOM 2246 O O . ARG A 1 284 ? -22.433 -22.661 16.654 1.00 92.44 284 ARG A O 1
ATOM 2253 N N . ARG A 1 285 ? -20.854 -23.219 15.156 1.00 93.12 285 ARG A N 1
ATOM 2254 C CA . ARG A 1 285 ? -20.035 -24.076 16.028 1.00 93.12 285 ARG A CA 1
ATOM 2255 C C . ARG A 1 285 ? -18.905 -23.300 16.714 1.00 93.12 285 ARG A C 1
ATOM 2257 O O . ARG A 1 285 ? -18.080 -23.917 17.379 1.00 93.12 285 ARG A O 1
ATOM 2264 N N . GLY A 1 286 ? -18.854 -21.978 16.548 1.00 89.06 286 GLY A N 1
ATOM 2265 C CA . GLY A 1 286 ? -17.842 -21.110 17.146 1.00 89.06 286 GLY A CA 1
ATOM 2266 C C . GLY A 1 286 ? -16.538 -21.006 16.353 1.00 89.06 286 GLY A C 1
ATOM 2267 O O . GLY A 1 286 ? -15.596 -20.390 16.841 1.00 89.06 286 GLY A O 1
ATOM 2268 N N . ARG A 1 287 ? -16.456 -21.574 15.140 1.00 88.88 287 ARG A N 1
ATOM 2269 C CA . ARG A 1 287 ? -15.314 -21.376 14.234 1.00 88.88 287 ARG A CA 1
ATOM 2270 C C . ARG A 1 287 ? -15.612 -20.220 13.288 1.00 88.88 287 ARG A C 1
ATOM 2272 O O . ARG A 1 287 ? -16.534 -20.316 12.489 1.00 88.88 287 ARG A O 1
ATOM 2279 N N . GLY A 1 288 ? -14.853 -19.134 13.389 1.00 86.19 288 GLY A N 1
ATOM 2280 C CA . GLY A 1 288 ? -14.959 -17.969 12.505 1.00 86.19 288 GLY A CA 1
ATOM 2281 C C . GLY A 1 288 ? -13.815 -17.889 11.495 1.00 86.19 288 GLY A C 1
ATOM 2282 O O . GLY A 1 288 ? -12.865 -18.673 11.557 1.00 86.19 288 GLY A O 1
ATOM 2283 N N . GLY A 1 289 ? -13.921 -16.932 10.571 1.00 86.44 289 GLY A N 1
ATOM 2284 C CA . GLY A 1 289 ? -12.812 -16.521 9.712 1.00 86.44 289 GLY A CA 1
ATOM 2285 C C . GLY A 1 289 ? -12.166 -17.669 8.928 1.00 86.44 289 GLY A C 1
ATOM 2286 O O . GLY A 1 289 ? -12.854 -18.535 8.372 1.00 86.44 289 GLY A O 1
ATOM 2287 N N . LEU A 1 290 ? -10.831 -17.672 8.898 1.00 85.06 290 LEU A N 1
ATOM 2288 C CA . LEU A 1 290 ? -10.032 -18.624 8.123 1.00 85.06 290 LEU A CA 1
ATOM 2289 C C . LEU A 1 290 ? -10.247 -20.057 8.616 1.00 85.06 290 LEU A C 1
ATOM 2291 O O . LEU A 1 290 ? -10.365 -20.971 7.809 1.00 85.06 290 LEU A O 1
ATOM 2295 N N . SER A 1 291 ? -10.435 -20.247 9.926 1.00 87.00 291 SER A N 1
ATOM 2296 C CA . SER A 1 291 ? -10.715 -21.568 10.499 1.00 87.00 291 SER A CA 1
ATOM 2297 C C . SER A 1 291 ? -12.009 -22.178 9.946 1.00 87.00 291 SER A C 1
ATOM 2299 O O . SER A 1 291 ? -12.048 -23.367 9.632 1.00 87.00 291 SER A O 1
ATOM 2301 N N . ALA A 1 292 ? -13.068 -21.377 9.780 1.00 89.88 292 ALA A N 1
ATOM 2302 C CA . ALA A 1 292 ? -14.309 -21.845 9.162 1.00 89.88 292 ALA A CA 1
ATOM 2303 C C . ALA A 1 292 ? -14.103 -22.213 7.686 1.00 89.88 292 ALA A C 1
ATOM 2305 O O . ALA A 1 292 ? -14.603 -23.240 7.223 1.00 89.88 292 ALA A O 1
ATOM 2306 N N . ARG A 1 293 ? -13.358 -21.378 6.954 1.00 87.56 293 ARG A N 1
ATOM 2307 C CA . ARG A 1 293 ? -13.043 -21.588 5.538 1.00 87.56 293 ARG A CA 1
ATOM 2308 C C . ARG A 1 293 ? -12.254 -22.881 5.326 1.00 87.56 293 ARG A C 1
ATOM 2310 O O . ARG A 1 293 ? -12.673 -23.715 4.525 1.00 87.56 293 ARG A O 1
ATOM 2317 N N . ASP A 1 294 ? -11.174 -23.075 6.074 1.00 87.75 294 ASP A N 1
ATOM 2318 C CA . ASP A 1 294 ? -10.248 -24.201 5.909 1.00 87.75 294 ASP A CA 1
ATOM 2319 C C . ASP A 1 294 ? -10.914 -25.548 6.260 1.00 87.75 294 ASP A C 1
ATOM 2321 O O . ASP A 1 294 ? -10.597 -26.589 5.683 1.00 87.75 294 ASP A O 1
ATOM 2325 N N . MET A 1 295 ? -11.925 -25.538 7.139 1.00 89.19 295 MET A N 1
ATOM 2326 C CA . MET A 1 295 ? -12.758 -26.716 7.412 1.00 89.19 295 MET A CA 1
ATOM 2327 C C . MET A 1 295 ? -13.672 -27.105 6.242 1.00 89.19 295 MET A C 1
ATOM 2329 O O . MET A 1 295 ? -14.014 -28.289 6.099 1.00 89.19 295 MET A O 1
ATOM 2333 N N . CYS A 1 296 ? -14.086 -26.120 5.443 1.00 89.44 296 CYS A N 1
ATOM 2334 C CA . CYS A 1 296 ? -15.073 -26.252 4.374 1.00 89.44 296 CYS A CA 1
ATOM 2335 C C . CYS A 1 296 ? -14.455 -26.453 2.988 1.00 89.44 296 CYS A C 1
ATOM 2337 O O . CYS A 1 296 ? -15.073 -27.093 2.137 1.00 89.44 296 CYS A O 1
ATOM 2339 N N . ILE A 1 297 ? -13.241 -25.948 2.770 1.00 83.00 297 ILE A N 1
ATOM 2340 C CA . ILE A 1 297 ? -12.496 -26.077 1.517 1.00 83.00 297 ILE A CA 1
ATOM 2341 C C . ILE A 1 297 ? -11.262 -26.937 1.792 1.00 83.00 297 ILE A C 1
ATOM 2343 O O . ILE A 1 297 ? -10.234 -26.441 2.235 1.00 83.00 297 ILE A O 1
ATOM 2347 N N . ARG A 1 298 ? -11.374 -28.247 1.547 1.00 75.25 298 ARG A N 1
ATOM 2348 C CA . ARG A 1 298 ? -10.312 -29.220 1.868 1.00 75.25 298 ARG A CA 1
ATOM 2349 C C . ARG A 1 298 ? -9.448 -29.639 0.686 1.00 75.25 298 ARG A C 1
ATOM 2351 O O . ARG A 1 298 ? -8.450 -30.295 0.894 1.00 75.25 298 ARG A O 1
ATOM 2358 N N . GLN A 1 299 ? -9.812 -29.285 -0.542 1.00 71.38 299 GLN A N 1
ATOM 2359 C CA . GLN A 1 299 ? -9.089 -29.739 -1.743 1.00 71.38 299 GLN A CA 1
ATOM 2360 C C . GLN A 1 299 ? -7.690 -29.127 -1.924 1.00 71.38 299 GLN A C 1
ATOM 2362 O O . GLN A 1 299 ? -6.972 -29.522 -2.836 1.00 71.38 299 GLN A O 1
ATOM 2367 N N . PHE A 1 300 ? -7.341 -28.136 -1.103 1.00 61.94 300 PHE A N 1
ATOM 2368 C CA . PHE A 1 300 ? -6.049 -27.452 -1.117 1.00 61.94 300 PHE A CA 1
ATOM 2369 C C . PHE A 1 300 ? -5.206 -27.756 0.134 1.00 61.94 300 PHE A C 1
ATOM 2371 O O . PHE A 1 300 ? -4.122 -27.195 0.267 1.00 61.94 300 PHE A O 1
ATOM 2378 N N . ASN A 1 301 ? -5.706 -28.622 1.028 1.00 48.19 301 ASN A N 1
ATOM 2379 C CA . ASN A 1 301 ? -5.056 -29.072 2.263 1.00 48.19 301 ASN A CA 1
ATOM 2380 C C . ASN A 1 301 ? -4.797 -30.581 2.196 1.00 48.19 301 ASN A C 1
ATOM 2382 O O . ASN A 1 301 ? -3.825 -31.029 2.838 1.00 48.19 301 ASN A O 1
#

Organism: NCBI:txid1739690

Sequence (301 aa):
MQVLAAREAENFVELRIVREPEVAAEVWFKHDAVATLARYTSNPLFRPHEGGVSRAEQEHLRSLWAGRMDGGDVINMLAIDPITGMLEIGSAVEEAEFRRIAAERGWELGPSLKLIFPQPRPPAFAEPSLARHVRVFPRESKAKGIQLTGGYSGRIVLEDGCFRLQPRRSDERGPLVLFGRQTQLGLDDQGYLVVSSEDESRRYRIGEIGSWPGPNSIDDSDPDVRELRQHCGGDPITNVAEPQSERLFSLPSPEWVADYARANSLSYRQAWQQVLGCMKREERRGRGGLSARDMCIRQFN

Secondary structure (DSSP, 8-state):
-HHHHHHSTTTEEEEEEEESSSEEEEEEESS-HHHHHHTT---TTEEEEE-S--HHHHHHHHHHHHHHHHT-TTEEEEEE-TTT--EEEEESS-HHHHHHHHHHTT----TTEEEE-PPPPPPSBSSGGGGGG-S---B-SSPP-S----EEEEEEEEETTEEEEPPSSTTSPPPEEEE-TT-EEEE-TTS-EEEE-SSTT--EETTSEEEEE-PPP--TTSHHHHHHHHHH-SPPEEEEES-EEHHHHTSPPHHHHHHHHHHTT--HHHHHHHHHHHHHHHHHTT--HHHHHHHH--TT-